Protein AF-A0A6A6ARG3-F1 (afdb_monomer_lite)

Foldseek 3Di:
DVVVVCVVPPDLVPDDLQNLLQVLQVCLVVVVFQSNLSSLLSCLFAPAAARDRDDPPPDDDPPDRSHPVPRRQLSVVSNVVLLVLLVCLLCVLLVVLVVCVVPPPPFNCSVVLSVQSVVLLVQLVLPPVVPRRRGGGNNSSLVSLLSRDGDQDTDDPSSRPPSNVSSPVSSVCSSQVGRGAGSVLLVLQADDPDDDDPVSLVVLAADVQARDPVGPDGHHDSNSLSNHPHDPVSSVVRD

pLDDT: mean 89.76, std 9.89, range [52.16, 98.0]

Structure (mmCIF, N/CA/C/O backbone):
data_AF-A0A6A6ARG3-F1
#
_entry.id   AF-A0A6A6ARG3-F1
#
loop_
_atom_site.group_PDB
_atom_site.id
_atom_site.type_symbol
_atom_site.label_atom_id
_atom_site.label_alt_id
_atom_site.label_comp_id
_atom_site.label_asym_id
_atom_site.label_entity_id
_atom_site.label_seq_id
_atom_site.pdbx_PDB_ins_code
_atom_site.Cartn_x
_atom_site.Cartn_y
_atom_site.Cartn_z
_atom_site.occupancy
_atom_site.B_iso_or_equiv
_atom_site.auth_seq_id
_atom_site.auth_comp_id
_atom_site.auth_asym_id
_atom_site.auth_atom_id
_atom_site.pdbx_PDB_model_num
ATOM 1 N N . PHE A 1 1 ? -27.090 -2.678 16.386 1.00 88.38 1 PHE A N 1
ATOM 2 C CA . PHE A 1 1 ? -27.263 -1.204 16.450 1.00 88.38 1 PHE A CA 1
ATOM 3 C C . PHE A 1 1 ? -26.133 -0.487 15.720 1.00 88.38 1 PHE A C 1
ATOM 5 O O . PHE A 1 1 ? -26.430 0.226 14.769 1.00 88.38 1 PHE A O 1
ATOM 12 N N . PHE A 1 2 ? -24.868 -0.695 16.114 1.00 94.44 2 PHE A N 1
ATOM 13 C CA . PHE A 1 2 ? -23.733 0.012 15.512 1.00 94.44 2 PHE A CA 1
ATOM 14 C C . PHE A 1 2 ? -23.590 -0.233 14.003 1.00 94.44 2 PHE A C 1
ATOM 16 O O . PHE A 1 2 ? -23.415 0.734 13.278 1.00 94.44 2 PHE A O 1
ATOM 23 N N . ASP A 1 3 ? -23.798 -1.456 13.502 1.00 93.25 3 ASP A N 1
ATOM 24 C CA . ASP A 1 3 ? -23.721 -1.737 12.053 1.00 93.25 3 ASP A CA 1
ATOM 25 C C . ASP A 1 3 ? -24.671 -0.863 11.219 1.00 93.25 3 ASP A C 1
ATOM 27 O O . ASP A 1 3 ? -24.299 -0.321 10.179 1.00 93.25 3 ASP A O 1
ATOM 31 N N . LEU A 1 4 ? -25.909 -0.688 11.699 1.00 93.88 4 LEU A N 1
ATOM 32 C CA . LEU A 1 4 ? -26.910 0.161 11.047 1.00 93.88 4 LEU A CA 1
ATOM 33 C C . LEU A 1 4 ? -26.512 1.637 11.115 1.00 93.88 4 LEU A C 1
ATOM 35 O O . LEU A 1 4 ? -26.716 2.374 10.150 1.00 93.88 4 LEU A O 1
ATOM 39 N N . TRP A 1 5 ? -25.941 2.066 12.244 1.00 95.12 5 TRP A N 1
ATOM 40 C CA . TRP A 1 5 ? -25.414 3.417 12.392 1.00 95.12 5 TRP A CA 1
ATOM 41 C C . TRP A 1 5 ? -24.231 3.654 11.445 1.00 95.12 5 TRP A C 1
ATOM 43 O O . TRP A 1 5 ? -24.242 4.646 10.722 1.00 95.12 5 TRP A O 1
ATOM 53 N N . TYR A 1 6 ? -23.264 2.736 11.384 1.00 94.75 6 TYR A N 1
ATOM 54 C CA . TYR A 1 6 ? -22.084 2.840 10.529 1.00 94.75 6 TYR A CA 1
ATOM 55 C C . TYR A 1 6 ? -22.499 2.918 9.060 1.00 94.75 6 TYR A C 1
ATOM 57 O O . TYR A 1 6 ? -22.185 3.893 8.389 1.00 94.75 6 TYR A O 1
ATOM 65 N N . LYS A 1 7 ? -23.334 1.983 8.587 1.00 93.25 7 LYS A N 1
ATOM 66 C CA . LYS A 1 7 ? -23.830 1.969 7.200 1.00 93.25 7 LYS A CA 1
ATOM 67 C C . LYS A 1 7 ? -24.568 3.254 6.801 1.00 93.25 7 LYS A C 1
ATOM 69 O O . LYS A 1 7 ? -24.539 3.643 5.636 1.00 93.25 7 LYS A O 1
ATOM 74 N N . LYS A 1 8 ? -25.266 3.890 7.747 1.00 93.25 8 LYS A N 1
ATOM 75 C CA . LYS A 1 8 ? -26.034 5.117 7.502 1.00 93.25 8 LYS A CA 1
ATOM 76 C C . LYS A 1 8 ? -25.178 6.386 7.540 1.00 93.25 8 LYS A C 1
ATOM 78 O O . LYS A 1 8 ? -25.519 7.336 6.849 1.00 93.25 8 LYS A O 1
ATOM 83 N N . ASN A 1 9 ? -24.141 6.428 8.376 1.00 91.25 9 ASN A N 1
ATOM 84 C CA . ASN A 1 9 ? -23.415 7.666 8.690 1.00 91.25 9 ASN A CA 1
ATOM 85 C C . ASN A 1 9 ? -21.972 7.684 8.175 1.00 91.25 9 ASN A C 1
ATOM 87 O O . ASN A 1 9 ? -21.364 8.750 8.127 1.00 91.25 9 ASN A O 1
ATOM 91 N N . VAL A 1 10 ? -21.413 6.530 7.815 1.00 92.00 10 VAL A N 1
ATOM 92 C CA . VAL A 1 10 ? -20.039 6.405 7.336 1.00 92.00 10 VAL A CA 1
ATOM 93 C C . VAL A 1 10 ? -20.067 6.017 5.865 1.00 92.00 10 VAL A C 1
ATOM 95 O O . VAL A 1 10 ? -20.512 4.936 5.484 1.00 92.00 10 VAL A O 1
ATOM 98 N N . HIS A 1 11 ? -19.574 6.926 5.031 1.00 91.06 11 HIS A N 1
ATOM 99 C CA . HIS A 1 11 ? -19.412 6.718 3.600 1.00 91.06 11 HIS A CA 1
ATOM 100 C C . HIS A 1 11 ? -17.930 6.829 3.263 1.00 91.06 11 HIS A C 1
ATOM 102 O O . HIS A 1 11 ? -17.350 7.910 3.300 1.00 91.06 11 HIS A O 1
ATOM 108 N N . VAL A 1 12 ? -17.299 5.705 2.933 1.00 83.12 12 VAL A N 1
ATOM 109 C CA . VAL A 1 12 ? -15.835 5.642 2.785 1.00 83.12 12 VAL A CA 1
ATOM 110 C C . VAL A 1 12 ? -15.298 6.449 1.611 1.00 83.12 12 VAL A C 1
ATOM 112 O O . VAL A 1 12 ? -14.202 6.997 1.697 1.00 83.12 12 VAL A O 1
ATOM 115 N N . GLY A 1 13 ? -16.106 6.644 0.566 1.00 82.06 13 GLY A N 1
ATOM 116 C CA . GLY A 1 13 ? -15.778 7.562 -0.529 1.00 82.06 13 GLY A CA 1
ATOM 117 C C . GLY A 1 13 ? -15.726 9.043 -0.126 1.00 82.06 13 GLY A C 1
ATOM 118 O O . GLY A 1 13 ? -15.172 9.843 -0.871 1.00 82.06 13 GLY A O 1
ATOM 119 N N . SER A 1 14 ? -16.276 9.410 1.033 1.00 86.00 14 SER A N 1
ATOM 120 C CA . SER A 1 14 ? -16.289 10.779 1.557 1.00 86.00 14 SER A CA 1
ATOM 121 C C . SER A 1 14 ? -15.693 10.875 2.963 1.00 86.00 14 SER A C 1
ATOM 123 O O . SER A 1 14 ? -16.018 11.806 3.699 1.00 86.00 14 SER A O 1
ATOM 125 N N . LEU A 1 15 ? -14.872 9.901 3.369 1.00 89.50 15 LEU A N 1
ATOM 126 C CA . LEU A 1 15 ? -14.108 10.014 4.606 1.00 89.50 15 LEU A CA 1
ATOM 127 C C . LEU A 1 15 ? -13.103 11.161 4.490 1.00 89.50 15 LEU A C 1
ATOM 129 O O . LEU A 1 15 ? -12.490 11.368 3.444 1.00 89.50 15 LEU A O 1
ATOM 133 N N . ASP A 1 16 ? -12.921 11.867 5.599 1.00 90.88 16 ASP A N 1
ATOM 134 C CA . ASP A 1 16 ? -11.802 12.774 5.809 1.00 90.88 16 ASP A CA 1
ATOM 135 C C . ASP A 1 16 ? -10.900 12.257 6.941 1.00 90.88 16 ASP A C 1
ATOM 137 O O . ASP A 1 16 ? -11.254 11.342 7.696 1.00 90.88 16 ASP A O 1
ATOM 141 N N . ASP A 1 17 ? -9.717 12.859 7.058 1.00 89.06 17 ASP A N 1
ATOM 142 C CA . ASP A 1 17 ? -8.690 12.488 8.033 1.00 89.06 17 ASP A CA 1
ATOM 143 C C . ASP A 1 17 ? -9.167 12.542 9.493 1.00 89.06 17 ASP A C 1
ATOM 145 O O . ASP A 1 17 ? -8.679 11.790 10.345 1.00 89.06 17 ASP A O 1
ATOM 149 N N . ASP A 1 18 ? -10.078 13.455 9.828 1.00 88.19 18 ASP A N 1
ATOM 150 C CA . ASP A 1 18 ? -10.565 13.636 11.191 1.00 88.19 18 ASP A CA 1
ATOM 151 C C . ASP A 1 18 ? -11.662 12.616 11.512 1.00 88.19 18 ASP A C 1
ATOM 153 O O . ASP A 1 18 ? -11.632 12.026 12.597 1.00 88.19 18 ASP A O 1
ATOM 157 N N . LEU A 1 19 ? -12.589 12.365 10.587 1.00 88.56 19 LEU A N 1
ATOM 158 C CA . LEU A 1 19 ? -13.649 11.374 10.742 1.00 88.56 19 LEU A CA 1
ATOM 159 C C . LEU A 1 19 ? -13.076 9.956 10.780 1.00 88.56 19 LEU A C 1
ATOM 161 O O . LEU A 1 19 ? -13.398 9.194 11.691 1.00 88.56 19 LEU A O 1
ATOM 165 N N . ALA A 1 20 ? -12.170 9.611 9.862 1.00 90.62 20 ALA A N 1
ATOM 166 C CA . ALA A 1 20 ? -11.575 8.279 9.811 1.00 90.62 20 ALA A CA 1
ATOM 167 C C . ALA A 1 20 ? -10.819 7.943 11.112 1.00 90.62 20 ALA A C 1
ATOM 169 O O . ALA A 1 20 ? -10.970 6.856 11.670 1.00 90.62 20 ALA A O 1
ATOM 170 N N . ARG A 1 21 ? -10.079 8.900 11.687 1.00 89.31 21 ARG A N 1
ATOM 171 C CA . ARG A 1 21 ? -9.418 8.696 12.989 1.00 89.31 21 ARG A CA 1
ATOM 172 C C . ARG A 1 21 ? -10.394 8.541 14.155 1.00 89.31 21 ARG A C 1
ATOM 174 O O . ARG A 1 21 ? -10.098 7.794 15.081 1.00 89.31 21 ARG A O 1
ATOM 181 N N . GLN A 1 22 ? -11.531 9.233 14.122 1.00 88.56 22 GLN A N 1
ATOM 182 C CA . GLN A 1 22 ? -12.532 9.185 15.192 1.00 88.56 22 GLN A CA 1
ATOM 183 C C . GLN A 1 22 ? -13.401 7.927 15.146 1.00 88.56 22 GLN A C 1
ATOM 185 O O . GLN A 1 22 ? -13.813 7.447 16.197 1.00 88.56 22 GLN A O 1
ATOM 190 N N . VAL A 1 23 ? -13.670 7.380 13.957 1.00 91.62 23 VAL A N 1
ATOM 191 C CA . VAL A 1 23 ? -14.540 6.204 13.775 1.00 91.62 23 VAL A CA 1
ATOM 192 C C . VAL A 1 23 ? -13.802 4.885 14.038 1.00 91.62 23 VAL A C 1
ATOM 194 O O . VAL A 1 23 ? -14.437 3.896 14.401 1.00 91.62 23 VAL A O 1
ATOM 197 N N . ALA A 1 24 ? -12.466 4.871 13.970 1.00 93.12 24 ALA A N 1
ATOM 198 C CA . ALA A 1 24 ? -11.670 3.676 14.255 1.00 93.12 24 ALA A CA 1
ATOM 199 C C . ALA A 1 24 ? -11.933 3.091 15.658 1.00 93.12 24 ALA A C 1
ATOM 201 O O . ALA A 1 24 ? -12.101 1.879 15.790 1.00 93.12 24 ALA A O 1
ATOM 202 N N . LEU A 1 25 ? -12.004 3.929 16.703 1.00 92.50 25 LEU A N 1
ATOM 203 C CA . LEU A 1 25 ? -12.269 3.459 18.070 1.00 92.50 25 LEU A CA 1
ATOM 204 C C . LEU A 1 25 ? -13.684 2.868 18.230 1.00 92.50 25 LEU A C 1
ATOM 206 O O . LEU A 1 25 ? -13.774 1.746 18.720 1.00 92.50 25 LEU A O 1
ATOM 210 N N . PRO A 1 26 ? -14.776 3.537 17.809 1.00 93.56 26 PRO A N 1
ATOM 211 C CA . PRO A 1 26 ? -16.105 2.934 17.786 1.00 93.56 26 PRO A CA 1
ATOM 212 C C . PRO A 1 26 ? -16.156 1.597 17.043 1.00 93.56 26 PRO A C 1
ATOM 214 O O . PRO A 1 26 ? -16.704 0.643 17.587 1.00 93.56 26 PRO A O 1
ATOM 217 N N . CYS A 1 27 ? -15.540 1.484 15.858 1.00 95.38 27 CYS A N 1
ATOM 218 C CA . CYS A 1 27 ? -15.501 0.209 15.138 1.00 95.38 27 CYS A CA 1
ATOM 219 C C . CYS A 1 27 ? -14.843 -0.899 15.968 1.00 95.38 27 CYS A C 1
ATOM 221 O O . CYS A 1 27 ? -15.367 -2.005 16.022 1.00 95.38 27 CYS A O 1
ATOM 223 N N . TYR A 1 28 ? -13.746 -0.594 16.665 1.00 94.62 28 TYR A N 1
ATOM 224 C CA . TYR A 1 28 ? -13.101 -1.545 17.569 1.00 94.62 28 TYR A CA 1
ATOM 225 C C . TYR A 1 28 ? -13.982 -1.889 18.784 1.00 94.62 28 TYR A C 1
ATOM 227 O O . TYR A 1 28 ? -14.182 -3.057 19.095 1.00 94.62 28 TYR A O 1
ATOM 235 N N . MET A 1 29 ? -14.545 -0.886 19.467 1.00 94.38 29 MET A N 1
ATOM 236 C CA . MET A 1 29 ? -15.340 -1.080 20.690 1.00 94.38 29 MET A CA 1
ATOM 237 C C . MET A 1 29 ? -16.633 -1.863 20.459 1.00 94.38 29 MET A C 1
ATOM 239 O O . MET A 1 29 ? -17.067 -2.594 21.345 1.00 94.38 29 MET A O 1
ATOM 243 N N . PHE A 1 30 ? -17.259 -1.688 19.296 1.00 95.94 30 PHE A N 1
ATOM 244 C CA . PHE A 1 30 ? -18.473 -2.405 18.913 1.00 95.94 30 PHE A CA 1
ATOM 245 C C . PHE A 1 30 ? -18.187 -3.688 18.120 1.00 95.94 30 PHE A C 1
ATOM 247 O O . PHE A 1 30 ? -19.116 -4.246 17.543 1.00 95.94 30 PHE A O 1
ATOM 254 N N . ASP A 1 31 ? -16.930 -4.146 18.090 1.00 95.88 31 ASP A N 1
ATOM 255 C CA . ASP A 1 31 ? -16.493 -5.370 17.407 1.00 95.88 31 ASP A CA 1
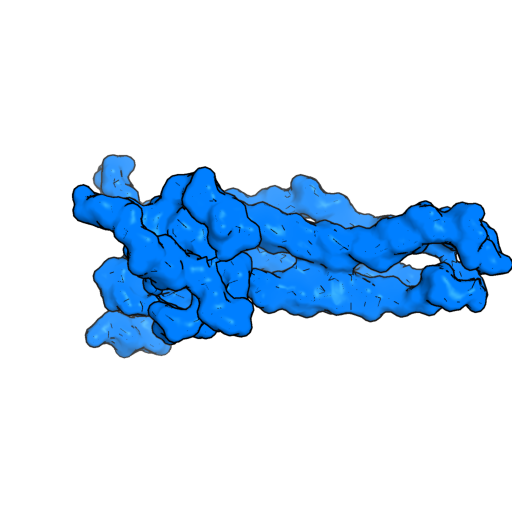ATOM 256 C C . ASP A 1 31 ? -16.862 -5.422 15.904 1.00 95.88 31 ASP A C 1
ATOM 258 O O . ASP A 1 31 ? -17.111 -6.472 15.302 1.00 95.88 31 ASP A O 1
ATOM 262 N N . HIS A 1 32 ? -16.889 -4.250 15.269 1.00 96.81 32 HIS A N 1
ATOM 263 C CA . HIS A 1 32 ? -17.272 -4.065 13.877 1.00 96.81 32 HIS A CA 1
ATOM 264 C C . HIS A 1 32 ? -16.058 -4.230 12.951 1.00 96.81 32 HIS A C 1
ATOM 266 O O . HIS A 1 32 ? -15.464 -3.257 12.477 1.00 96.81 32 HIS A O 1
ATOM 272 N N . ALA A 1 33 ? -15.679 -5.488 12.709 1.00 96.50 33 ALA A N 1
ATOM 273 C CA . ALA A 1 33 ? -14.450 -5.859 12.004 1.00 96.50 33 ALA A CA 1
ATOM 274 C C . ALA A 1 33 ? -14.333 -5.262 10.590 1.00 96.50 33 ALA A C 1
ATOM 276 O O . ALA A 1 33 ? -13.276 -4.746 10.230 1.00 96.50 33 ALA A O 1
ATOM 277 N N . SER A 1 34 ? -15.412 -5.283 9.801 1.00 96.69 34 SER A N 1
ATOM 278 C CA . SER A 1 34 ? -15.400 -4.771 8.425 1.00 96.69 34 SER A CA 1
ATOM 279 C C . SER A 1 34 ? -15.158 -3.265 8.370 1.00 96.69 34 SER A C 1
ATOM 281 O O . SER A 1 34 ? -14.236 -2.827 7.687 1.00 96.69 34 SER A O 1
ATOM 283 N N . GLY A 1 35 ? -15.916 -2.467 9.127 1.00 96.44 35 GLY A N 1
ATOM 284 C CA . GLY A 1 35 ? -15.694 -1.022 9.165 1.00 96.44 35 GLY A CA 1
ATOM 285 C C . GLY A 1 35 ? -14.373 -0.635 9.832 1.00 96.44 35 GLY A C 1
ATOM 286 O O . GLY A 1 35 ? -13.779 0.375 9.465 1.00 96.44 35 GLY A O 1
ATOM 287 N N . PHE A 1 36 ? -13.851 -1.437 10.768 1.00 96.75 36 PHE A N 1
ATOM 288 C CA . PHE A 1 36 ? -12.512 -1.209 11.319 1.00 96.75 36 PHE A CA 1
ATOM 289 C C . PHE A 1 36 ? -11.425 -1.344 10.247 1.00 96.75 36 PHE A C 1
ATOM 291 O O . PHE A 1 36 ? -10.580 -0.455 10.097 1.00 96.75 36 PHE A O 1
ATOM 298 N N . ALA A 1 37 ? -11.475 -2.421 9.464 1.00 97.38 37 ALA A N 1
ATOM 299 C CA . ALA A 1 37 ? -10.555 -2.649 8.358 1.00 97.38 37 ALA A CA 1
ATOM 300 C C . ALA A 1 37 ? -10.693 -1.576 7.275 1.00 97.38 37 ALA A C 1
ATOM 302 O O . ALA A 1 37 ? -9.703 -1.003 6.832 1.00 97.38 37 ALA A O 1
ATOM 303 N N . GLU A 1 38 ? -11.921 -1.216 6.912 1.00 96.62 38 GLU A N 1
ATOM 304 C CA . GLU A 1 38 ? -12.194 -0.211 5.886 1.00 96.62 38 GLU A CA 1
ATOM 305 C C . GLU A 1 38 ? -11.630 1.171 6.261 1.00 96.62 38 GLU A C 1
ATOM 307 O O . GLU A 1 38 ? -10.911 1.795 5.476 1.00 96.62 38 GLU A O 1
ATOM 312 N N . VAL A 1 39 ? -11.880 1.623 7.494 1.00 96.00 39 VAL A N 1
ATOM 313 C CA . VAL A 1 39 ? -11.385 2.907 8.012 1.00 96.00 39 VAL A CA 1
ATOM 314 C C . VAL A 1 39 ? -9.862 2.914 8.135 1.00 96.00 39 VAL A C 1
ATOM 316 O O . VAL A 1 39 ? -9.207 3.891 7.764 1.00 96.00 39 VAL A O 1
ATOM 319 N N . THR A 1 40 ? -9.269 1.833 8.641 1.00 96.88 40 THR A N 1
ATOM 320 C CA . THR A 1 40 ? -7.810 1.735 8.790 1.00 96.88 40 THR A CA 1
ATOM 321 C C . THR A 1 40 ? -7.110 1.637 7.439 1.00 96.88 40 THR A C 1
ATOM 323 O O . THR A 1 40 ? -6.103 2.315 7.231 1.00 96.88 40 THR A O 1
ATOM 326 N N . LYS A 1 41 ? -7.664 0.895 6.474 1.00 97.50 41 LYS A N 1
ATOM 327 C CA . LYS A 1 41 ? -7.203 0.904 5.082 1.00 97.50 41 LYS A CA 1
ATOM 328 C C . LYS A 1 41 ? -7.255 2.321 4.532 1.00 97.50 41 LYS A C 1
ATOM 330 O O . LYS A 1 41 ? -6.234 2.840 4.088 1.00 97.50 41 LYS A O 1
ATOM 335 N N . TRP A 1 42 ? -8.398 2.995 4.642 1.00 97.00 42 TRP A N 1
ATOM 336 C CA . TRP A 1 42 ? -8.535 4.363 4.155 1.00 97.00 42 TRP A CA 1
ATOM 337 C C . TRP A 1 42 ? -7.459 5.287 4.743 1.00 97.00 42 TRP A C 1
ATOM 339 O O . TRP A 1 42 ? -6.787 5.981 3.982 1.00 97.00 42 TRP A O 1
ATOM 349 N N . LEU A 1 43 ? -7.214 5.231 6.057 1.00 96.12 43 LEU A N 1
ATOM 350 C CA . LEU A 1 43 ? -6.171 6.022 6.720 1.00 96.12 43 LEU A CA 1
ATOM 351 C C . LEU A 1 43 ? -4.764 5.701 6.209 1.00 96.12 43 LEU A C 1
ATOM 353 O O . LEU A 1 43 ? -3.989 6.617 5.940 1.00 96.12 43 LEU A O 1
ATOM 357 N N . ALA A 1 44 ? -4.416 4.421 6.057 1.00 96.81 44 ALA A N 1
ATOM 358 C CA . ALA A 1 44 ? -3.098 4.030 5.562 1.00 96.81 44 ALA A CA 1
ATOM 359 C C . ALA A 1 44 ? -2.824 4.616 4.168 1.00 96.81 44 ALA A C 1
ATOM 361 O O . ALA A 1 44 ? -1.717 5.101 3.920 1.00 96.81 44 ALA A O 1
ATOM 362 N N . TYR A 1 45 ? -3.834 4.629 3.295 1.00 97.44 45 TYR A N 1
ATOM 363 C CA . TYR A 1 45 ? -3.696 5.066 1.909 1.00 97.44 45 TYR A CA 1
ATOM 364 C C . TYR A 1 45 ? -3.867 6.581 1.701 1.00 97.44 45 TYR A C 1
ATOM 366 O O . TYR A 1 45 ? -3.154 7.161 0.879 1.00 97.44 45 TYR A O 1
ATOM 374 N N . ASN A 1 46 ? -4.773 7.234 2.433 1.00 96.56 46 ASN A N 1
ATOM 375 C CA . ASN A 1 46 ? -5.195 8.615 2.159 1.00 96.56 46 ASN A CA 1
ATOM 376 C C . ASN A 1 46 ? -4.616 9.653 3.119 1.00 96.56 46 ASN A C 1
ATOM 378 O O . ASN A 1 46 ? -4.443 10.798 2.712 1.00 96.56 46 ASN A O 1
ATOM 382 N N . PHE A 1 47 ? -4.245 9.269 4.341 1.00 94.31 47 PHE A N 1
ATOM 383 C CA . PHE A 1 47 ? -3.671 10.219 5.291 1.00 94.31 47 PHE A CA 1
ATOM 384 C C . PHE A 1 47 ? -2.300 10.707 4.795 1.00 94.31 47 PHE A C 1
ATOM 386 O O . PHE A 1 47 ? -1.511 9.922 4.259 1.00 94.31 47 PHE A O 1
ATOM 393 N N . ALA A 1 48 ? -1.978 11.987 4.971 1.00 93.69 48 ALA A N 1
ATOM 394 C CA . ALA A 1 48 ? -0.658 12.527 4.643 1.00 93.69 48 ALA A CA 1
ATOM 395 C C . ALA A 1 48 ? 0.245 12.571 5.887 1.00 93.69 48 ALA A C 1
ATOM 397 O O . ALA A 1 48 ? -0.151 13.039 6.952 1.00 93.69 48 ALA A O 1
ATOM 398 N N . GLY A 1 49 ? 1.487 12.097 5.760 1.00 88.88 49 GLY A N 1
ATOM 399 C CA . GLY A 1 49 ? 2.452 12.108 6.863 1.00 88.88 49 GLY A CA 1
ATOM 400 C C . GLY A 1 49 ? 2.212 11.034 7.932 1.00 88.88 49 GLY A C 1
ATOM 401 O O . GLY A 1 49 ? 1.916 9.880 7.610 1.00 88.88 49 GLY A O 1
ATOM 402 N N . HIS A 1 50 ? 2.439 11.388 9.199 1.00 90.88 50 HIS A N 1
ATOM 403 C CA . HIS A 1 50 ? 2.412 10.458 10.333 1.00 90.88 50 HIS A CA 1
ATOM 404 C C . HIS A 1 50 ? 1.019 10.397 10.967 1.00 90.88 50 HIS A C 1
ATOM 406 O O . HIS A 1 50 ? 0.502 11.413 11.440 1.00 90.88 50 HIS A O 1
ATOM 412 N N . ILE A 1 51 ? 0.422 9.204 11.012 1.00 92.12 51 ILE A N 1
ATOM 413 C CA . ILE A 1 51 ? -0.893 9.011 11.627 1.00 92.12 51 ILE A CA 1
ATOM 414 C C . ILE A 1 51 ? -0.743 9.195 13.135 1.00 92.12 51 ILE A C 1
ATOM 416 O O . ILE A 1 51 ? 0.085 8.553 13.776 1.00 92.12 51 ILE A O 1
ATOM 420 N N . THR A 1 52 ? -1.567 10.065 13.705 1.00 89.94 52 THR A N 1
ATOM 421 C CA . THR A 1 52 ? -1.603 10.364 15.140 1.00 89.94 52 THR A CA 1
ATOM 422 C C . THR A 1 52 ? -3.014 10.190 15.672 1.00 89.94 52 THR A C 1
ATOM 424 O O . THR A 1 52 ? -3.985 10.372 14.934 1.00 89.94 52 THR A O 1
ATOM 427 N N . GLU A 1 53 ? -3.140 9.871 16.960 1.00 85.00 53 GLU A N 1
ATOM 428 C CA . GLU A 1 53 ? -4.432 9.913 17.646 1.00 85.00 53 GLU A CA 1
ATOM 429 C C . GLU A 1 53 ? -5.040 11.320 17.533 1.00 85.00 53 GLU A C 1
ATOM 431 O O . GLU A 1 53 ? -4.370 12.327 17.778 1.00 85.00 53 GLU A O 1
ATOM 436 N N . LYS A 1 54 ? -6.323 11.392 17.169 1.00 82.12 54 LYS A N 1
ATOM 437 C CA . LYS A 1 54 ? -7.080 12.643 17.139 1.00 82.12 54 LYS A CA 1
ATOM 438 C C . LYS A 1 54 ? -8.055 12.672 18.299 1.00 82.12 54 LYS A C 1
ATOM 440 O O . LYS A 1 54 ? -8.924 11.816 18.405 1.00 82.12 54 LYS A O 1
ATOM 445 N N . ARG A 1 55 ? -7.955 13.711 19.124 1.00 78.00 55 ARG A N 1
ATOM 446 C CA . ARG A 1 55 ? -8.952 13.984 20.160 1.00 78.00 55 ARG A CA 1
ATOM 447 C C . ARG A 1 55 ? -10.043 14.910 19.624 1.00 78.00 55 ARG A C 1
ATOM 449 O O . ARG A 1 55 ? -9.706 15.884 18.940 1.00 78.00 55 ARG A O 1
ATOM 456 N N . PRO A 1 56 ? -11.324 14.655 19.944 1.00 76.62 56 PRO A N 1
ATOM 457 C CA . PRO A 1 56 ? -12.401 15.586 19.645 1.00 76.62 56 PRO A CA 1
ATOM 458 C C . PRO A 1 56 ? -12.132 16.962 20.263 1.00 76.62 56 PRO A C 1
ATOM 460 O O . PRO A 1 56 ? -11.598 17.075 21.373 1.00 76.62 56 PRO A O 1
ATOM 463 N N . LYS A 1 57 ? -12.514 18.025 19.549 1.00 77.25 57 LYS A N 1
ATOM 464 C CA . LYS A 1 57 ? -12.392 19.398 20.059 1.00 77.25 57 LYS A CA 1
ATOM 465 C C . LYS A 1 57 ? -13.227 19.544 21.338 1.00 77.25 57 LYS A C 1
ATOM 467 O O . LYS A 1 57 ? -14.383 19.140 21.370 1.00 77.25 57 LYS A O 1
ATOM 472 N N . GLY A 1 58 ? -12.638 20.120 22.387 1.00 78.19 58 GLY A N 1
ATOM 473 C CA . GLY A 1 58 ? -13.307 20.336 23.679 1.00 78.19 58 GLY A CA 1
ATOM 474 C C . GLY A 1 58 ? -13.215 19.171 24.674 1.00 78.19 58 GLY A C 1
ATOM 475 O O . GLY A 1 58 ? -13.683 19.307 25.804 1.00 78.19 58 GLY A O 1
ATOM 476 N N . PHE A 1 59 ? -12.579 18.052 24.313 1.00 78.38 59 PHE A N 1
ATOM 477 C CA . PHE A 1 59 ? -12.372 16.935 25.234 1.00 78.38 59 PHE A CA 1
ATOM 478 C C . PHE A 1 59 ? -11.251 17.241 26.245 1.00 78.38 59 PHE A C 1
ATOM 480 O O . PHE A 1 59 ? -10.084 17.358 25.874 1.00 78.38 59 PHE A O 1
ATOM 487 N N . LYS A 1 60 ? -11.603 17.383 27.531 1.00 78.44 60 LYS A N 1
ATOM 488 C CA . LYS A 1 60 ? -10.700 17.892 28.589 1.00 78.44 60 LYS A CA 1
ATOM 489 C C . LYS A 1 60 ? -9.788 16.837 29.237 1.00 78.44 60 LYS A C 1
ATOM 491 O O . LYS A 1 60 ? -8.855 17.185 29.953 1.00 78.44 60 LYS A O 1
ATOM 496 N N . TRP A 1 61 ? -10.046 15.549 29.026 1.00 77.31 61 TRP A N 1
ATOM 497 C CA . TRP A 1 61 ? -9.359 14.476 29.751 1.00 77.31 61 TRP A CA 1
ATOM 498 C C . TRP A 1 61 ? -8.086 14.028 29.030 1.00 77.31 61 TRP A C 1
ATOM 500 O O . TRP A 1 61 ? -8.117 13.185 28.135 1.00 77.31 61 TRP A O 1
ATOM 510 N N . HIS A 1 62 ? -6.945 14.589 29.436 1.00 68.62 62 HIS A N 1
ATOM 511 C CA . HIS A 1 62 ? -5.681 14.407 28.718 1.00 68.62 62 HIS A CA 1
ATOM 512 C C . HIS A 1 62 ? -5.041 13.015 28.838 1.00 68.62 62 HIS A C 1
ATOM 514 O O . HIS A 1 62 ? -4.149 12.701 28.051 1.00 68.62 62 HIS A O 1
ATOM 520 N N . HIS A 1 63 ? -5.475 12.186 29.786 1.00 72.69 63 HIS A N 1
ATOM 521 C CA . HIS A 1 63 ? -4.922 10.848 30.018 1.00 72.69 63 HIS A CA 1
ATOM 522 C C . HIS A 1 63 ? -5.738 9.722 29.367 1.00 72.69 63 HIS A C 1
ATOM 524 O O . HIS A 1 63 ? -5.267 8.589 29.318 1.00 72.69 63 HIS A O 1
ATOM 530 N N . MET A 1 64 ? -6.935 10.010 28.843 1.00 72.75 64 MET A N 1
ATOM 531 C CA . MET A 1 64 ? -7.705 9.011 28.101 1.00 72.75 64 MET A CA 1
ATOM 532 C C . MET A 1 64 ? -7.150 8.858 26.683 1.00 72.75 64 MET A C 1
ATOM 534 O O . MET A 1 64 ? -6.947 9.846 25.970 1.00 72.75 64 MET A O 1
ATOM 538 N N . ARG A 1 65 ? -6.898 7.609 26.285 1.00 75.75 65 ARG A N 1
ATOM 539 C CA . ARG A 1 65 ? -6.610 7.249 24.894 1.00 75.75 65 ARG A CA 1
ATOM 540 C C . ARG A 1 65 ? -7.939 7.085 24.163 1.00 75.75 65 ARG A C 1
ATOM 542 O O . ARG A 1 65 ? -8.770 6.288 24.582 1.00 75.75 65 ARG A O 1
ATOM 549 N N . LEU A 1 66 ? -8.132 7.856 23.100 1.00 81.81 66 LEU A N 1
ATOM 550 C CA . LEU A 1 66 ? -9.316 7.855 22.234 1.00 81.81 66 LEU A CA 1
ATOM 551 C C . LEU A 1 66 ? -9.039 7.190 20.877 1.00 81.81 66 LEU A C 1
ATOM 553 O O . LEU A 1 66 ? -9.754 7.418 19.905 1.00 81.81 66 LEU A O 1
ATOM 557 N N . ALA A 1 67 ? -8.004 6.356 20.819 1.00 84.31 67 ALA A N 1
ATOM 558 C CA . ALA A 1 67 ? -7.729 5.450 19.715 1.00 84.31 67 ALA A CA 1
ATOM 559 C C . ALA A 1 67 ? -7.878 3.995 20.190 1.00 84.31 67 ALA A C 1
ATOM 561 O O . ALA A 1 67 ? -7.721 3.734 21.389 1.00 84.31 67 ALA A O 1
ATOM 562 N N . PRO A 1 68 ? -8.138 3.044 19.272 1.00 85.69 68 PRO A N 1
ATOM 563 C CA . PRO A 1 68 ? -8.069 1.624 19.595 1.00 85.69 68 PRO A CA 1
ATOM 564 C C . PRO A 1 68 ? -6.728 1.259 20.261 1.00 85.69 68 PRO A C 1
ATOM 566 O O . PRO A 1 68 ? -5.698 1.885 19.964 1.00 85.69 68 PRO A O 1
ATOM 569 N N . PRO A 1 69 ? -6.700 0.242 21.139 1.00 83.69 69 PRO A N 1
ATOM 570 C CA . PRO A 1 69 ? -5.448 -0.318 21.634 1.00 83.69 69 PRO A CA 1
ATOM 571 C C . PRO A 1 69 ? -4.556 -0.737 20.462 1.00 83.69 69 PRO A C 1
ATOM 573 O O . PRO A 1 69 ? -5.047 -1.308 19.492 1.00 83.69 69 PRO A O 1
ATOM 576 N N . ASP A 1 70 ? -3.257 -0.446 20.546 1.00 84.19 70 ASP A N 1
ATOM 577 C CA . ASP A 1 70 ? -2.282 -0.793 19.500 1.00 84.19 70 ASP A CA 1
ATOM 578 C C . ASP A 1 70 ? -2.653 -0.261 18.104 1.00 84.19 70 ASP A C 1
ATOM 580 O O . ASP A 1 70 ? -2.459 -0.917 17.092 1.00 84.19 70 ASP A O 1
ATOM 584 N N . PHE A 1 71 ? -3.190 0.959 18.029 1.00 88.56 71 PHE A N 1
ATOM 585 C CA . PHE A 1 71 ? -3.586 1.572 16.759 1.00 88.56 71 PHE A CA 1
ATOM 586 C C . PHE A 1 71 ? -2.448 2.338 16.066 1.00 88.56 71 PHE A C 1
ATOM 588 O O . PHE A 1 71 ? -2.060 2.024 14.944 1.00 88.56 71 PHE A O 1
ATOM 595 N N . VAL A 1 72 ? -1.887 3.358 16.727 1.00 90.88 72 VAL A N 1
ATOM 596 C CA . VAL A 1 72 ? -0.970 4.328 16.088 1.00 90.88 72 VAL A CA 1
ATOM 597 C C . VAL A 1 72 ? 0.293 3.662 15.527 1.00 90.88 72 VAL A C 1
ATOM 599 O O . VAL A 1 72 ? 0.723 3.994 14.422 1.00 90.88 72 VAL A O 1
ATOM 602 N N . GLY A 1 73 ? 0.887 2.722 16.268 1.00 91.88 73 GLY A N 1
ATOM 603 C CA . GLY A 1 73 ? 2.090 2.001 15.840 1.00 91.88 73 GLY A CA 1
ATOM 604 C C . GLY A 1 73 ? 1.847 1.182 14.566 1.00 91.88 73 GLY A C 1
ATOM 605 O O . GLY A 1 73 ? 2.454 1.492 13.537 1.00 91.88 73 GLY A O 1
ATOM 606 N N . PRO A 1 74 ? 0.929 0.199 14.593 1.00 94.00 74 PRO A N 1
ATOM 607 C CA . PRO A 1 74 ? 0.527 -0.574 13.418 1.00 94.00 74 PRO A CA 1
ATOM 608 C C . PRO A 1 74 ? 0.086 0.271 12.225 1.00 94.00 74 PRO A C 1
ATOM 610 O O . PRO A 1 74 ? 0.501 -0.003 11.103 1.00 94.00 74 PRO A O 1
ATOM 613 N N . MET A 1 75 ? -0.657 1.358 12.442 1.00 95.56 75 MET A N 1
ATOM 614 C CA . MET A 1 75 ? -1.062 2.249 11.351 1.00 95.56 75 MET A CA 1
ATOM 615 C C . MET A 1 75 ? 0.126 2.905 10.637 1.00 95.56 75 MET A C 1
ATOM 617 O O . MET A 1 75 ? 0.160 2.976 9.407 1.00 95.56 75 MET A O 1
ATOM 621 N N . ASN A 1 76 ? 1.129 3.367 11.382 1.00 95.00 76 ASN A N 1
ATOM 622 C CA . ASN A 1 76 ? 2.331 3.937 10.774 1.00 95.00 76 ASN A CA 1
ATOM 623 C C . ASN A 1 76 ? 3.250 2.865 10.179 1.00 95.00 76 ASN A C 1
ATOM 625 O O . ASN A 1 76 ? 3.902 3.116 9.164 1.00 95.00 76 ASN A O 1
ATOM 629 N N . HIS A 1 77 ? 3.259 1.663 10.752 1.00 94.88 77 HIS A N 1
ATOM 630 C CA . HIS A 1 77 ? 3.924 0.512 10.158 1.00 94.88 77 HIS A CA 1
ATOM 631 C C . HIS A 1 77 ? 3.294 0.146 8.808 1.00 94.88 77 HIS A C 1
ATOM 633 O O . HIS A 1 77 ? 4.030 0.001 7.839 1.00 94.88 77 HIS A O 1
ATOM 639 N N . ALA A 1 78 ? 1.961 0.130 8.691 1.00 96.44 78 ALA A N 1
ATOM 640 C CA . ALA A 1 78 ? 1.266 -0.086 7.421 1.00 96.44 78 ALA A CA 1
ATOM 641 C C . ALA A 1 78 ? 1.719 0.901 6.342 1.00 96.44 78 ALA A C 1
ATOM 643 O O . ALA A 1 78 ? 2.053 0.505 5.226 1.00 96.44 78 ALA A O 1
ATOM 644 N N . ARG A 1 79 ? 1.815 2.189 6.692 1.00 95.25 79 ARG A N 1
ATOM 645 C CA . ARG A 1 79 ? 2.324 3.228 5.783 1.00 95.25 79 ARG A CA 1
ATOM 646 C C . ARG A 1 79 ? 3.777 2.988 5.376 1.00 95.25 79 ARG A C 1
ATOM 648 O O . ARG A 1 79 ? 4.111 3.124 4.201 1.00 95.25 79 ARG A O 1
ATOM 655 N N . GLY A 1 80 ? 4.636 2.609 6.321 1.00 95.19 80 GLY A N 1
ATOM 656 C CA . GLY A 1 80 ? 6.026 2.243 6.037 1.00 95.19 80 GLY A CA 1
ATOM 657 C C . GLY A 1 80 ? 6.146 1.023 5.115 1.00 95.19 80 GLY A C 1
ATOM 658 O O . GLY A 1 80 ? 6.952 1.020 4.181 1.00 95.19 80 GLY A O 1
ATOM 659 N N . SER A 1 81 ? 5.304 0.013 5.319 1.00 95.62 81 SER A N 1
ATOM 660 C CA . SER A 1 81 ? 5.259 -1.190 4.487 1.00 95.62 81 SER A CA 1
ATOM 661 C C . SER A 1 81 ? 4.731 -0.893 3.084 1.00 95.62 81 SER A C 1
ATOM 663 O O . SER A 1 81 ? 5.320 -1.360 2.113 1.00 95.62 81 SER A O 1
ATOM 665 N N . LEU A 1 82 ? 3.728 -0.019 2.941 1.00 97.06 82 LEU A N 1
ATOM 666 C CA . LEU A 1 82 ? 3.264 0.478 1.638 1.00 97.06 82 LEU A CA 1
ATOM 667 C C . LEU A 1 82 ? 4.376 1.206 0.877 1.00 97.06 82 LEU A C 1
ATOM 669 O O . LEU A 1 82 ? 4.590 0.934 -0.305 1.00 97.06 82 LEU A O 1
ATOM 673 N N . ARG A 1 83 ? 5.142 2.076 1.550 1.00 96.38 83 ARG A N 1
ATOM 674 C CA . ARG A 1 83 ? 6.327 2.714 0.950 1.00 96.38 83 ARG A CA 1
ATOM 675 C C . ARG A 1 83 ? 7.318 1.678 0.438 1.00 96.38 83 ARG A C 1
ATOM 677 O O . ARG A 1 83 ? 7.808 1.794 -0.683 1.00 96.38 83 ARG A O 1
ATOM 684 N N . THR A 1 84 ? 7.598 0.673 1.259 1.00 96.06 84 THR A N 1
ATOM 685 C CA . THR A 1 84 ? 8.523 -0.409 0.919 1.00 96.06 84 THR A CA 1
ATOM 686 C C . THR A 1 84 ? 8.008 -1.224 -0.266 1.00 96.06 84 THR A C 1
ATOM 688 O O . THR A 1 84 ? 8.784 -1.540 -1.163 1.00 96.06 84 THR A O 1
ATOM 691 N N . SER A 1 85 ? 6.705 -1.513 -0.318 1.00 96.94 85 SER A N 1
ATOM 692 C CA . SER A 1 85 ? 6.064 -2.215 -1.433 1.00 96.94 85 SER A CA 1
ATOM 693 C C . SER A 1 85 ? 6.191 -1.434 -2.739 1.00 96.94 85 SER A C 1
ATOM 695 O O . SER A 1 85 ? 6.577 -2.012 -3.752 1.00 96.94 85 SER A O 1
ATOM 697 N N . ILE A 1 86 ? 5.922 -0.123 -2.723 1.00 97.50 86 ILE A N 1
ATOM 698 C CA . ILE A 1 86 ? 6.076 0.733 -3.910 1.00 97.50 86 ILE A CA 1
ATOM 699 C C . ILE A 1 86 ? 7.537 0.745 -4.352 1.00 97.50 86 ILE A C 1
ATOM 701 O O . ILE A 1 86 ? 7.812 0.491 -5.521 1.00 97.50 86 ILE A O 1
ATOM 705 N N . HIS A 1 87 ? 8.469 0.982 -3.422 1.00 97.06 87 HIS A N 1
ATOM 706 C CA . HIS A 1 87 ? 9.901 1.007 -3.716 1.00 97.06 87 HIS A CA 1
ATOM 707 C C . HIS A 1 87 ? 10.373 -0.308 -4.348 1.00 97.06 87 HIS A C 1
ATOM 709 O O . HIS A 1 87 ? 11.053 -0.295 -5.368 1.00 97.06 87 HIS A O 1
ATOM 715 N N . ARG A 1 88 ? 10.001 -1.457 -3.768 1.00 96.56 88 ARG A N 1
ATOM 716 C CA . ARG A 1 88 ? 10.347 -2.778 -4.313 1.00 96.56 88 ARG A CA 1
ATOM 717 C C . ARG A 1 88 ? 9.764 -2.982 -5.708 1.00 96.56 88 ARG A C 1
ATOM 719 O O . ARG A 1 88 ? 10.486 -3.444 -6.583 1.00 96.56 88 ARG A O 1
ATOM 726 N N . GLY A 1 89 ? 8.504 -2.602 -5.918 1.00 96.69 89 GLY A N 1
ATOM 727 C CA . GLY A 1 89 ? 7.842 -2.709 -7.216 1.00 96.69 89 GLY A CA 1
ATOM 728 C C . GLY A 1 89 ? 8.563 -1.911 -8.303 1.00 96.69 89 GLY A C 1
ATOM 729 O O . GLY A 1 89 ? 8.963 -2.485 -9.309 1.00 96.69 89 GLY A O 1
ATOM 730 N N . ILE A 1 90 ? 8.818 -0.617 -8.072 1.00 96.94 90 ILE A N 1
ATOM 731 C CA . ILE A 1 90 ? 9.513 0.236 -9.054 1.00 96.94 90 ILE A CA 1
ATOM 732 C C . ILE A 1 90 ? 11.000 -0.116 -9.211 1.00 96.94 90 ILE A C 1
ATOM 734 O O . ILE A 1 90 ? 11.607 0.248 -10.215 1.00 96.94 90 ILE A O 1
ATOM 738 N N . TRP A 1 91 ? 11.609 -0.791 -8.230 1.00 96.94 91 TRP A N 1
ATOM 739 C CA . TRP A 1 91 ? 13.008 -1.216 -8.292 1.00 96.94 91 TRP A CA 1
ATOM 740 C C . TRP A 1 91 ? 13.197 -2.568 -8.988 1.00 96.94 91 TRP A C 1
ATOM 742 O O . TRP A 1 91 ? 14.245 -2.785 -9.580 1.00 96.94 91 TRP A O 1
ATOM 752 N N . SER A 1 92 ? 12.220 -3.477 -8.933 1.00 94.38 92 SER A N 1
ATOM 753 C CA . SER A 1 92 ? 12.373 -4.877 -9.364 1.00 94.38 92 SER A CA 1
ATOM 754 C C . SER A 1 92 ? 12.953 -5.018 -10.780 1.00 94.38 92 SER A C 1
ATOM 756 O O . SER A 1 92 ? 14.058 -5.543 -10.959 1.00 94.38 92 SER A O 1
ATOM 758 N N . GLY A 1 93 ? 12.255 -4.483 -11.788 1.00 94.25 93 GLY A N 1
ATOM 759 C CA . GLY A 1 93 ? 12.689 -4.568 -13.182 1.00 94.25 93 GLY A CA 1
ATOM 760 C C . GLY A 1 93 ? 13.999 -3.821 -13.439 1.00 94.25 93 GLY A C 1
ATOM 761 O O . GLY A 1 93 ? 14.916 -4.358 -14.067 1.00 94.25 93 GLY A O 1
ATOM 762 N N . ILE A 1 94 ? 14.129 -2.596 -12.918 1.00 96.38 94 ILE A N 1
ATOM 763 C CA . ILE A 1 94 ? 15.312 -1.769 -13.183 1.00 96.38 94 ILE A CA 1
ATOM 764 C C . ILE A 1 94 ? 16.562 -2.296 -12.471 1.00 96.38 94 ILE A C 1
ATOM 766 O O . ILE A 1 94 ? 17.656 -2.258 -13.029 1.00 96.38 94 ILE A O 1
ATOM 770 N N . GLY A 1 95 ? 16.408 -2.862 -11.276 1.00 96.75 95 GLY A N 1
ATOM 771 C CA . GLY A 1 95 ? 17.468 -3.555 -10.557 1.00 96.75 95 GLY A CA 1
ATOM 772 C C . GLY A 1 95 ? 17.979 -4.750 -11.358 1.00 96.75 95 GLY A C 1
ATOM 773 O O . GLY A 1 95 ? 19.185 -4.898 -11.529 1.00 96.75 95 GLY A O 1
ATOM 774 N N . SER A 1 96 ? 17.073 -5.537 -11.949 1.00 95.69 96 SER A N 1
ATOM 775 C CA . SER A 1 96 ? 17.436 -6.637 -12.855 1.00 95.69 96 SER A CA 1
ATOM 776 C C . SER A 1 96 ? 18.213 -6.148 -14.085 1.00 95.69 96 SER A C 1
ATOM 778 O O . SER A 1 96 ? 19.239 -6.740 -14.436 1.00 95.69 96 SER A O 1
ATOM 780 N N . LEU A 1 97 ? 17.791 -5.036 -14.705 1.00 96.19 97 LEU A N 1
ATOM 781 C CA . LEU A 1 97 ? 18.537 -4.393 -15.795 1.00 96.19 97 LEU A CA 1
ATOM 782 C C . LEU A 1 97 ? 19.937 -3.969 -15.343 1.00 96.19 97 LEU A C 1
ATOM 784 O O . LEU A 1 97 ? 20.899 -4.251 -16.048 1.00 96.19 97 LEU A O 1
ATOM 788 N N . LEU A 1 98 ? 20.067 -3.303 -14.196 1.00 96.69 98 LEU A N 1
ATOM 789 C CA . LEU A 1 98 ? 21.352 -2.811 -13.691 1.00 96.69 98 LEU A CA 1
ATOM 790 C C . LEU A 1 98 ? 22.313 -3.952 -13.340 1.00 96.69 98 LEU A C 1
ATOM 792 O O . LEU A 1 98 ? 23.505 -3.852 -13.612 1.00 96.69 98 LEU A O 1
ATOM 796 N N . THR A 1 99 ? 21.807 -5.053 -12.783 1.00 96.75 99 THR A N 1
ATOM 797 C CA . THR A 1 99 ? 22.624 -6.228 -12.450 1.00 96.75 99 THR A CA 1
ATOM 798 C C . THR A 1 99 ? 23.088 -6.978 -13.696 1.00 96.75 99 THR A C 1
ATOM 800 O O . THR A 1 99 ? 24.229 -7.427 -13.762 1.00 96.75 99 THR A O 1
ATOM 803 N N . ARG A 1 100 ? 22.209 -7.152 -14.687 1.00 95.44 100 ARG A N 1
ATOM 804 C CA . ARG A 1 100 ? 22.477 -8.017 -15.848 1.00 95.44 100 ARG A CA 1
ATOM 805 C C . ARG A 1 100 ? 23.036 -7.257 -17.044 1.00 95.44 100 ARG A C 1
ATOM 807 O O . ARG A 1 100 ? 23.800 -7.821 -17.821 1.00 95.44 100 ARG A O 1
ATOM 814 N N . GLY A 1 101 ? 22.647 -5.997 -17.196 1.00 95.88 101 GLY A N 1
ATOM 815 C CA . GLY A 1 101 ? 22.963 -5.119 -18.319 1.00 95.88 101 GLY A CA 1
ATOM 816 C C . GLY A 1 101 ? 24.432 -5.135 -18.735 1.00 95.88 101 GLY A C 1
ATOM 817 O O . GLY A 1 101 ? 24.679 -5.399 -19.910 1.00 95.88 101 GLY A O 1
ATOM 818 N N . PRO A 1 102 ? 25.395 -4.970 -17.808 1.00 96.19 102 PRO A N 1
ATOM 819 C CA . PRO A 1 102 ? 26.823 -5.002 -18.129 1.00 96.19 102 PRO A CA 1
ATOM 820 C C . PRO A 1 102 ? 27.313 -6.289 -18.808 1.00 96.19 102 PRO A C 1
ATOM 822 O O . PRO A 1 102 ? 28.342 -6.266 -19.473 1.00 96.19 102 PRO A O 1
ATOM 825 N N . TYR A 1 103 ? 26.603 -7.407 -18.631 1.00 95.44 103 TYR A N 1
ATOM 826 C CA . TYR A 1 103 ? 27.049 -8.731 -19.074 1.00 95.44 103 TYR A CA 1
ATOM 827 C C . TYR A 1 103 ? 26.205 -9.313 -20.211 1.00 95.44 103 TYR A C 1
ATOM 829 O O . TYR A 1 103 ? 26.705 -10.121 -20.988 1.00 95.44 103 TYR A O 1
ATOM 837 N N . VAL A 1 104 ? 24.916 -8.958 -20.295 1.00 94.06 104 VAL A N 1
ATOM 838 C CA . VAL A 1 104 ? 23.963 -9.604 -21.223 1.00 94.06 104 VAL A CA 1
ATOM 839 C C . VAL A 1 104 ? 23.261 -8.637 -22.177 1.00 94.06 104 VAL A C 1
ATOM 841 O O . VAL A 1 104 ? 22.522 -9.084 -23.058 1.00 94.06 104 VAL A O 1
ATOM 844 N N . CYS A 1 105 ? 23.430 -7.321 -22.009 1.00 94.31 105 CYS A N 1
ATOM 845 C CA . CYS A 1 105 ? 22.842 -6.344 -22.923 1.00 94.31 105 CYS A CA 1
ATOM 846 C C . CYS A 1 105 ? 23.527 -6.434 -24.291 1.00 94.31 105 CYS A C 1
ATOM 848 O O . CYS A 1 105 ? 24.740 -6.321 -24.387 1.00 94.31 105 CYS A O 1
ATOM 850 N N . LYS A 1 106 ? 22.743 -6.605 -25.360 1.00 93.44 106 LYS A N 1
ATOM 851 C CA . LYS A 1 106 ? 23.277 -6.724 -26.729 1.00 93.44 106 LYS A CA 1
ATOM 852 C C . LYS A 1 106 ? 23.447 -5.390 -27.453 1.00 93.44 106 LYS A C 1
ATOM 854 O O . LYS A 1 106 ? 24.043 -5.356 -28.519 1.00 93.44 106 LYS A O 1
ATOM 859 N N . CYS A 1 107 ? 22.839 -4.323 -26.936 1.00 94.44 107 CYS A N 1
ATOM 860 C CA . CYS A 1 107 ? 22.833 -3.009 -27.581 1.00 94.44 107 CYS A CA 1
ATOM 861 C C . CYS A 1 107 ? 23.566 -1.940 -26.760 1.00 94.44 107 CYS A C 1
ATOM 863 O O . CYS A 1 107 ? 23.355 -0.754 -27.008 1.00 94.44 107 CYS A O 1
ATOM 865 N N . ASP A 1 108 ? 24.319 -2.347 -25.729 1.00 92.62 108 ASP A N 1
ATOM 866 C CA . ASP A 1 108 ? 25.116 -1.494 -24.828 1.00 92.62 108 ASP A CA 1
ATOM 867 C C . ASP A 1 108 ? 24.381 -0.272 -24.248 1.00 92.62 108 ASP A C 1
ATOM 869 O O . ASP A 1 108 ? 24.974 0.690 -23.771 1.00 92.62 108 ASP A O 1
ATOM 873 N N . SER A 1 109 ? 23.048 -0.317 -24.246 1.00 95.75 109 SER A N 1
ATOM 874 C CA . SER A 1 109 ? 22.183 0.810 -23.888 1.00 95.75 109 SER A CA 1
ATOM 875 C C . SER A 1 109 ? 21.627 0.702 -22.471 1.00 95.75 109 SER A C 1
ATOM 877 O O . SER A 1 109 ? 20.768 1.500 -22.095 1.00 95.75 109 SER A O 1
ATOM 879 N N . TRP A 1 110 ? 22.053 -0.289 -21.682 1.00 96.06 110 TRP A N 1
ATOM 880 C CA . TRP A 1 110 ? 21.481 -0.574 -20.362 1.00 96.06 110 TRP A CA 1
ATOM 881 C C . TRP A 1 110 ? 21.635 0.610 -19.397 1.00 96.06 110 TRP A C 1
ATOM 883 O O . TRP A 1 110 ? 20.678 0.959 -18.708 1.00 96.06 110 TRP A O 1
ATOM 893 N N . ALA A 1 111 ? 22.789 1.284 -19.407 1.00 96.06 111 ALA A N 1
ATOM 894 C CA . ALA A 1 111 ? 23.048 2.442 -18.552 1.00 96.06 111 ALA A CA 1
ATOM 895 C C . ALA A 1 111 ? 22.164 3.634 -18.947 1.00 96.06 111 ALA A C 1
ATOM 897 O O . ALA A 1 111 ? 21.510 4.236 -18.096 1.00 96.06 111 ALA A O 1
ATOM 898 N N . SER A 1 112 ? 22.067 3.922 -20.250 1.00 95.75 112 SER A N 1
ATOM 899 C CA . SER A 1 112 ? 21.178 4.964 -20.775 1.00 95.75 112 SER A CA 1
ATOM 900 C C . SER A 1 112 ? 19.712 4.660 -20.483 1.00 95.75 112 SER A C 1
ATOM 902 O O . SER A 1 112 ? 18.970 5.558 -20.097 1.00 95.75 112 SER A O 1
ATOM 904 N N . THR A 1 113 ? 19.294 3.400 -20.612 1.00 96.56 113 THR A N 1
ATOM 905 C CA . THR A 1 113 ? 17.934 2.945 -20.277 1.00 96.56 113 THR A CA 1
ATOM 906 C C . THR A 1 113 ? 17.636 3.222 -18.804 1.00 96.56 113 THR A C 1
ATOM 908 O O . THR A 1 113 ? 16.621 3.837 -18.491 1.00 96.56 113 THR A O 1
ATOM 911 N N . ALA A 1 114 ? 18.555 2.872 -17.899 1.00 96.69 114 ALA A N 1
ATOM 912 C CA . ALA A 1 114 ? 18.393 3.156 -16.478 1.00 96.69 114 ALA A CA 1
ATOM 913 C C . ALA A 1 114 ? 18.348 4.656 -16.165 1.00 96.69 114 ALA A C 1
ATOM 915 O O . ALA A 1 114 ? 17.511 5.095 -15.379 1.00 96.69 114 ALA A O 1
ATOM 916 N N . GLY A 1 115 ? 19.194 5.457 -16.816 1.00 96.19 115 GLY A N 1
ATOM 917 C CA . GLY A 1 115 ? 19.164 6.913 -16.683 1.00 96.19 115 GLY A CA 1
ATOM 918 C C . GLY A 1 115 ? 17.812 7.508 -17.083 1.00 96.19 115 GLY A C 1
ATOM 919 O O . GLY A 1 115 ? 17.246 8.303 -16.334 1.00 96.19 115 GLY A O 1
ATOM 920 N N . HIS A 1 116 ? 17.254 7.078 -18.218 1.00 96.19 116 HIS A N 1
ATOM 921 C CA . HIS A 1 116 ? 15.933 7.518 -18.678 1.00 96.19 116 HIS A CA 1
ATOM 922 C C . HIS A 1 116 ? 14.806 7.046 -17.757 1.00 96.19 116 HIS A C 1
ATOM 924 O O . HIS A 1 116 ? 13.870 7.805 -17.518 1.00 96.19 116 HIS A O 1
ATOM 930 N N . TYR A 1 117 ? 14.915 5.843 -17.191 1.00 97.44 117 TYR A N 1
ATOM 931 C CA . TYR A 1 117 ? 13.960 5.336 -16.210 1.00 97.44 117 TYR A CA 1
ATOM 932 C C . TYR A 1 117 ? 13.922 6.215 -14.954 1.00 97.44 117 TYR A C 1
ATOM 934 O O . TYR A 1 117 ? 12.860 6.693 -14.556 1.00 97.44 117 TYR A O 1
ATOM 942 N N . PHE A 1 118 ? 15.080 6.513 -14.355 1.00 96.62 118 PHE A N 1
ATOM 943 C CA . PHE A 1 118 ? 15.132 7.389 -13.181 1.00 96.62 118 PHE A CA 1
ATOM 944 C C . PHE A 1 118 ? 14.717 8.826 -13.503 1.00 96.62 118 PHE A C 1
ATOM 946 O O . PHE A 1 118 ? 14.030 9.446 -12.693 1.00 96.62 118 PHE A O 1
ATOM 953 N N . ALA A 1 119 ? 15.067 9.346 -14.683 1.00 95.94 119 ALA A N 1
ATOM 954 C CA . ALA A 1 119 ? 14.586 10.649 -15.136 1.00 95.94 119 ALA A CA 1
ATOM 955 C C . ALA A 1 119 ? 13.051 10.671 -15.252 1.00 95.94 119 ALA A C 1
ATOM 957 O O . ALA A 1 119 ? 12.412 11.601 -14.762 1.00 95.94 119 ALA A O 1
ATOM 958 N N . GLY A 1 120 ? 12.453 9.618 -15.819 1.00 96.81 120 GLY A N 1
ATOM 959 C CA . GLY A 1 120 ? 11.003 9.438 -15.881 1.00 96.81 120 GLY A CA 1
ATOM 960 C C . GLY A 1 120 ? 10.361 9.416 -14.493 1.00 96.81 120 GLY A C 1
ATOM 961 O O . GLY A 1 120 ? 9.383 10.121 -14.262 1.00 96.81 120 GLY A O 1
ATOM 962 N N . LEU A 1 121 ? 10.945 8.687 -13.535 1.00 97.06 121 LEU A N 1
ATOM 963 C CA . LEU A 1 121 ? 10.453 8.644 -12.154 1.00 97.06 121 LEU A CA 1
ATOM 964 C C . LEU A 1 121 ? 10.528 10.012 -11.470 1.00 97.06 121 LEU A C 1
ATOM 966 O O . LEU A 1 121 ? 9.561 10.425 -10.832 1.00 97.06 121 LEU A O 1
ATOM 970 N N . VAL A 1 122 ? 11.640 10.737 -11.612 1.00 95.75 122 VAL A N 1
ATOM 971 C CA . VAL A 1 122 ? 11.793 12.091 -11.052 1.00 95.75 122 VAL A CA 1
ATOM 972 C C . VAL A 1 122 ? 10.749 13.049 -11.635 1.00 95.75 122 VAL A C 1
ATOM 974 O O . VAL A 1 122 ? 10.162 13.831 -10.888 1.00 95.75 122 VAL A O 1
ATOM 977 N N . ASN A 1 123 ? 10.443 12.938 -12.931 1.00 96.38 123 ASN A N 1
ATOM 978 C CA . ASN A 1 123 ? 9.443 13.778 -13.598 1.00 96.38 123 ASN A CA 1
ATOM 979 C C . ASN A 1 123 ? 8.014 13.570 -13.074 1.00 96.38 123 ASN A C 1
ATOM 981 O O . ASN A 1 123 ? 7.196 14.477 -13.193 1.00 96.38 123 ASN A O 1
ATOM 985 N N . THR A 1 124 ? 7.712 12.425 -12.455 1.00 96.00 124 THR A N 1
ATOM 986 C CA . THR A 1 124 ? 6.397 12.199 -11.830 1.00 96.00 124 THR A CA 1
ATOM 987 C C . THR A 1 124 ? 6.187 12.989 -10.543 1.00 96.00 124 THR A C 1
ATOM 989 O O . THR A 1 124 ? 5.065 13.055 -10.065 1.00 96.00 124 THR A O 1
ATOM 992 N N . THR A 1 125 ? 7.241 13.548 -9.934 1.00 92.56 125 THR A N 1
ATOM 993 C CA . THR A 1 125 ? 7.259 14.128 -8.571 1.00 92.56 125 THR A CA 1
ATOM 994 C C . THR A 1 125 ? 7.063 13.132 -7.412 1.00 92.56 125 THR A C 1
ATOM 996 O O . THR A 1 125 ? 7.348 13.460 -6.257 1.00 92.56 125 THR A O 1
ATOM 999 N N . ALA A 1 126 ? 6.701 11.875 -7.697 1.00 93.94 126 ALA A N 1
ATOM 1000 C CA . ALA A 1 126 ? 6.578 10.817 -6.694 1.00 93.94 126 ALA A CA 1
ATOM 1001 C C . ALA A 1 126 ? 7.933 10.347 -6.131 1.00 93.94 126 ALA A C 1
ATOM 1003 O O . ALA A 1 126 ? 7.991 9.808 -5.024 1.00 93.94 126 ALA A O 1
ATOM 1004 N N . TYR A 1 127 ? 9.022 10.539 -6.883 1.00 94.19 127 TYR A N 1
ATOM 1005 C CA . TYR A 1 127 ? 10.366 10.060 -6.556 1.00 94.19 127 TYR A CA 1
ATOM 1006 C C . TYR A 1 127 ? 11.309 11.218 -6.169 1.00 94.19 127 TYR A C 1
ATOM 1008 O O . TYR A 1 127 ? 11.280 12.262 -6.823 1.00 94.19 127 TYR A O 1
ATOM 1016 N N . PRO A 1 128 ? 12.198 11.059 -5.165 1.00 94.19 128 PRO A N 1
ATOM 1017 C CA . PRO A 1 128 ? 12.427 9.872 -4.334 1.00 94.19 128 PRO A CA 1
ATOM 1018 C C . PRO A 1 128 ? 11.381 9.704 -3.220 1.00 94.19 128 PRO A C 1
ATOM 1020 O O . PRO A 1 128 ? 11.019 10.664 -2.530 1.00 94.19 128 PRO A O 1
ATOM 1023 N N . LEU A 1 129 ? 10.945 8.459 -2.996 1.00 93.19 129 LEU A N 1
ATOM 1024 C CA . LEU A 1 129 ? 9.871 8.123 -2.050 1.00 93.19 129 LEU A CA 1
ATOM 1025 C C . LEU A 1 129 ? 10.195 8.556 -0.612 1.00 93.19 129 LEU A C 1
ATOM 1027 O O . LEU A 1 129 ? 9.291 8.904 0.142 1.00 93.19 129 LEU A O 1
ATOM 1031 N N . GLU A 1 130 ? 11.477 8.589 -0.242 1.00 89.69 130 GLU A N 1
ATOM 1032 C CA . GLU A 1 130 ? 12.012 9.053 1.046 1.00 89.69 130 GLU A CA 1
ATOM 1033 C C . GLU A 1 130 ? 11.511 10.442 1.416 1.00 89.69 130 GLU A C 1
ATOM 1035 O O . GLU A 1 130 ? 11.188 10.700 2.576 1.00 89.69 130 GLU A O 1
ATOM 1040 N N . LYS A 1 131 ? 11.456 11.335 0.429 1.00 89.75 131 LYS A N 1
ATOM 1041 C CA . LYS A 1 131 ? 11.077 12.731 0.631 1.00 89.75 131 LYS A CA 1
ATOM 1042 C C . LYS A 1 131 ? 9.563 12.888 0.529 1.00 89.75 131 LYS A C 1
ATOM 1044 O O . LYS A 1 131 ? 8.969 13.587 1.352 1.00 89.75 131 LYS A O 1
ATOM 1049 N N . THR A 1 132 ? 8.941 12.199 -0.423 1.00 91.12 132 THR A N 1
ATOM 1050 C CA . THR A 1 132 ? 7.525 12.383 -0.766 1.00 91.12 132 THR A CA 1
ATOM 1051 C C . THR A 1 132 ? 6.574 11.749 0.254 1.00 91.12 132 THR A C 1
ATOM 1053 O O . THR A 1 132 ? 5.589 12.379 0.635 1.00 91.12 132 THR A O 1
ATOM 1056 N N . PHE A 1 133 ? 6.889 10.572 0.813 1.00 91.31 133 PHE A N 1
ATOM 1057 C CA . PHE A 1 133 ? 5.998 9.873 1.765 1.00 91.31 133 PHE A CA 1
ATOM 1058 C C . PHE A 1 133 ? 5.687 10.655 3.049 1.00 91.31 133 PHE A C 1
ATOM 1060 O O . PHE A 1 133 ? 4.663 10.426 3.691 1.00 91.31 133 PHE A O 1
ATOM 1067 N N . SER A 1 134 ? 6.579 11.567 3.443 1.00 88.44 134 SER A N 1
ATOM 1068 C CA . SER A 1 134 ? 6.390 12.398 4.637 1.00 88.44 134 SER A CA 1
ATOM 1069 C C . SER A 1 134 ? 5.347 13.507 4.448 1.00 88.44 134 SER A C 1
ATOM 1071 O O . SER A 1 134 ? 4.793 13.987 5.433 1.00 88.44 134 SER A O 1
ATOM 1073 N N . LYS A 1 135 ? 5.070 13.897 3.196 1.00 91.81 135 LYS A N 1
ATOM 1074 C CA . LYS A 1 135 ? 4.219 15.045 2.835 1.00 91.81 135 LYS A CA 1
ATOM 1075 C C . LYS A 1 135 ? 2.978 14.654 2.040 1.00 91.81 135 LYS A C 1
ATOM 1077 O O . LYS A 1 135 ? 2.022 15.418 2.007 1.00 91.81 135 LYS A O 1
ATOM 1082 N N . SER A 1 136 ? 2.994 13.475 1.428 1.00 95.06 136 SER A N 1
ATOM 1083 C CA . SER A 1 136 ? 1.932 13.001 0.550 1.00 95.06 136 SER A CA 1
ATOM 1084 C C . SER A 1 136 ? 1.246 11.761 1.110 1.00 95.06 136 SER A C 1
ATOM 1086 O O . SER A 1 136 ? 1.805 11.000 1.908 1.00 95.06 136 SER A O 1
ATOM 1088 N N . SER A 1 137 ? 0.006 11.550 0.682 1.00 96.31 137 SER A N 1
ATOM 1089 C CA . SER A 1 137 ? -0.681 10.281 0.876 1.00 96.31 137 SER A CA 1
ATOM 1090 C C . SER A 1 137 ? -0.181 9.247 -0.130 1.00 96.31 137 SER A C 1
ATOM 1092 O O . SER A 1 137 ? 0.386 9.589 -1.172 1.00 96.31 137 SER A O 1
ATOM 1094 N N . VAL A 1 138 ? -0.408 7.968 0.167 1.00 97.06 138 VAL A N 1
ATOM 1095 C CA . VAL A 1 138 ? -0.076 6.880 -0.762 1.00 97.06 138 VAL A CA 1
ATOM 1096 C C . VAL A 1 138 ? -0.889 7.033 -2.044 1.00 97.06 138 VAL A C 1
ATOM 1098 O O . VAL A 1 138 ? -0.343 6.873 -3.129 1.00 97.06 138 VAL A O 1
ATOM 1101 N N . MET A 1 139 ? -2.163 7.419 -1.942 1.00 97.06 139 MET A N 1
ATOM 1102 C CA . MET A 1 139 ? -3.011 7.652 -3.113 1.00 97.06 139 MET A CA 1
ATOM 1103 C C . MET A 1 139 ? -2.480 8.758 -4.025 1.00 97.06 139 MET A C 1
ATOM 1105 O O . MET A 1 139 ? -2.491 8.570 -5.239 1.00 97.06 139 MET A O 1
ATOM 1109 N N . MET A 1 140 ? -1.969 9.866 -3.474 1.00 96.94 140 MET A N 1
ATOM 1110 C CA . MET A 1 140 ? -1.338 10.910 -4.293 1.00 96.94 140 MET A CA 1
ATOM 1111 C C . MET A 1 140 ? -0.070 10.393 -4.974 1.00 96.94 140 MET A C 1
ATOM 1113 O O . MET A 1 140 ? 0.053 10.512 -6.183 1.00 96.94 140 MET A O 1
ATOM 1117 N N . ILE A 1 141 ? 0.811 9.703 -4.242 1.00 97.69 141 ILE A N 1
ATOM 1118 C CA . ILE A 1 141 ? 2.037 9.111 -4.809 1.00 97.69 141 ILE A CA 1
ATOM 1119 C C . ILE A 1 141 ? 1.712 8.143 -5.954 1.00 97.69 141 ILE A C 1
ATOM 1121 O O . ILE A 1 141 ? 2.358 8.150 -6.998 1.00 97.69 141 ILE A O 1
ATOM 1125 N N . LEU A 1 142 ? 0.692 7.303 -5.780 1.00 97.75 142 LEU A N 1
ATOM 1126 C CA . LEU A 1 142 ? 0.246 6.372 -6.812 1.00 97.75 142 LEU A CA 1
ATOM 1127 C C . LEU A 1 142 ? -0.446 7.081 -7.983 1.00 97.75 142 LEU A C 1
ATOM 1129 O O . LEU A 1 142 ? -0.423 6.557 -9.098 1.00 97.75 142 LEU A O 1
ATOM 1133 N N . ALA A 1 143 ? -1.078 8.233 -7.770 1.00 97.50 143 ALA A N 1
ATOM 1134 C CA . ALA A 1 143 ? -1.608 9.059 -8.850 1.00 97.50 143 ALA A CA 1
ATOM 1135 C C . ALA A 1 143 ? -0.470 9.705 -9.651 1.00 97.50 143 ALA A C 1
ATOM 1137 O O . ALA A 1 143 ? -0.467 9.607 -10.875 1.00 97.50 143 ALA A O 1
ATOM 1138 N N . ASP A 1 144 ? 0.535 10.243 -8.969 1.00 97.19 144 ASP A N 1
ATOM 1139 C CA . ASP A 1 144 ? 1.724 10.850 -9.564 1.00 97.19 144 ASP A CA 1
ATOM 1140 C C . ASP A 1 144 ? 2.501 9.830 -10.408 1.00 97.19 144 ASP A C 1
ATOM 1142 O O . ASP A 1 144 ? 2.763 10.064 -11.587 1.00 97.19 144 ASP A O 1
ATOM 1146 N N . LEU A 1 145 ? 2.745 8.625 -9.879 1.00 97.69 145 LEU A N 1
ATOM 1147 C CA . LEU A 1 145 ? 3.379 7.528 -10.626 1.00 97.69 145 LEU A CA 1
ATOM 1148 C C . LEU A 1 145 ? 2.598 7.096 -11.877 1.00 97.69 145 LEU A C 1
ATOM 1150 O O . LEU A 1 145 ? 3.175 6.479 -12.765 1.00 97.69 145 LEU A O 1
ATOM 1154 N N . LYS A 1 146 ? 1.296 7.401 -11.981 1.00 97.12 146 LYS A N 1
ATOM 1155 C CA . LYS A 1 146 ? 0.510 7.122 -13.197 1.00 97.12 146 LYS A CA 1
ATOM 1156 C C . LYS A 1 146 ? 0.998 7.943 -14.393 1.00 97.12 146 LYS A C 1
ATOM 1158 O O . LYS A 1 146 ? 0.785 7.532 -15.525 1.00 97.12 146 LYS A O 1
ATOM 1163 N N . SER A 1 147 ? 1.608 9.100 -14.139 1.00 96.19 147 SER A N 1
ATOM 1164 C CA . SER A 1 147 ? 2.171 9.979 -15.169 1.00 96.19 147 SER A CA 1
ATOM 1165 C C . SER A 1 147 ? 3.560 9.547 -15.646 1.00 96.19 147 SER A C 1
ATOM 1167 O O . SER A 1 147 ? 4.140 10.208 -16.509 1.00 96.19 147 SER A O 1
ATOM 1169 N N . PHE A 1 148 ? 4.103 8.456 -15.089 1.00 97.88 148 PHE A N 1
ATOM 1170 C CA . PHE A 1 148 ? 5.380 7.913 -15.521 1.00 97.88 148 PHE A CA 1
ATOM 1171 C C . PHE A 1 148 ? 5.326 7.588 -17.009 1.00 97.88 148 PHE A C 1
ATOM 1173 O O . PHE A 1 148 ? 4.485 6.814 -17.459 1.00 97.88 148 PHE A O 1
ATOM 1180 N N . THR A 1 149 ? 6.251 8.184 -17.748 1.00 95.25 149 THR A N 1
ATOM 1181 C CA . THR A 1 149 ? 6.464 7.899 -19.159 1.00 95.25 149 THR A CA 1
ATOM 1182 C C . THR A 1 149 ? 7.953 7.797 -19.402 1.00 95.25 149 THR A C 1
ATOM 1184 O O . THR A 1 149 ? 8.759 8.511 -18.791 1.00 95.25 149 THR A O 1
ATOM 1187 N N . MET A 1 150 ? 8.330 6.899 -20.300 1.00 92.00 150 MET A N 1
ATOM 1188 C CA . MET A 1 150 ? 9.722 6.716 -20.665 1.00 92.00 150 MET A CA 1
ATOM 1189 C C . MET A 1 150 ? 9.815 6.407 -22.146 1.00 92.00 150 MET A C 1
ATOM 1191 O O . MET A 1 150 ? 9.248 5.440 -22.647 1.00 92.00 150 MET A O 1
ATOM 1195 N N . LYS A 1 151 ? 10.613 7.205 -22.857 1.00 86.81 151 LYS A N 1
ATOM 1196 C CA . LYS A 1 151 ? 10.961 6.864 -24.232 1.00 86.81 151 LYS A CA 1
ATOM 1197 C C . LYS A 1 151 ? 11.786 5.583 -24.222 1.00 86.81 151 LYS A C 1
ATOM 1199 O O . LYS A 1 151 ? 12.821 5.516 -23.559 1.00 86.81 151 LYS A O 1
ATOM 1204 N N . GLN A 1 152 ? 11.314 4.595 -24.977 1.00 85.06 152 GLN A N 1
ATOM 1205 C CA . GLN A 1 152 ? 12.057 3.376 -25.269 1.00 85.06 152 GLN A CA 1
ATOM 1206 C C . GLN A 1 152 ? 13.472 3.734 -25.726 1.00 85.06 152 GLN A C 1
ATOM 1208 O O . GLN A 1 152 ? 13.669 4.588 -26.594 1.00 85.06 152 GLN A O 1
ATOM 1213 N N . HIS A 1 153 ? 14.451 3.083 -25.111 1.00 84.94 153 HIS A N 1
ATOM 1214 C CA . HIS A 1 153 ? 15.855 3.295 -25.403 1.00 84.94 153 HIS A CA 1
ATOM 1215 C C . HIS A 1 153 ? 16.531 1.934 -25.529 1.00 84.94 153 HIS A C 1
ATOM 1217 O O . HIS A 1 153 ? 16.401 1.094 -24.648 1.00 84.94 153 HIS A O 1
ATOM 1223 N N . GLY A 1 154 ? 17.287 1.726 -26.607 1.00 87.19 154 GLY A N 1
ATOM 1224 C CA . GLY A 1 154 ? 17.895 0.433 -26.923 1.00 87.19 154 GLY A CA 1
ATOM 1225 C C . GLY A 1 154 ? 16.939 -0.528 -27.638 1.00 87.19 154 GLY A C 1
ATOM 1226 O O . GLY A 1 154 ? 15.723 -0.433 -27.531 1.00 87.19 154 GLY A O 1
ATOM 1227 N N . SER A 1 155 ? 17.514 -1.454 -28.403 1.00 90.56 155 SER A N 1
ATOM 1228 C CA . SER A 1 155 ? 16.780 -2.374 -29.286 1.00 90.56 155 SER A CA 1
ATOM 1229 C C . SER A 1 155 ? 16.762 -3.824 -28.798 1.00 90.56 155 SER A C 1
ATOM 1231 O O . SER A 1 155 ? 16.123 -4.675 -29.413 1.00 90.56 155 SER A O 1
ATOM 1233 N N . CYS A 1 156 ? 17.485 -4.141 -27.719 1.00 93.00 156 CYS A N 1
ATOM 1234 C CA . CYS A 1 156 ? 17.507 -5.492 -27.169 1.00 93.00 156 CYS A CA 1
ATOM 1235 C C . CYS A 1 156 ? 16.354 -5.716 -26.187 1.00 93.00 156 CYS A C 1
ATOM 1237 O O . CYS A 1 156 ? 15.940 -4.784 -25.503 1.00 93.00 156 CYS A O 1
ATOM 1239 N N . SER A 1 157 ? 15.927 -6.973 -26.037 1.00 91.50 157 SER A N 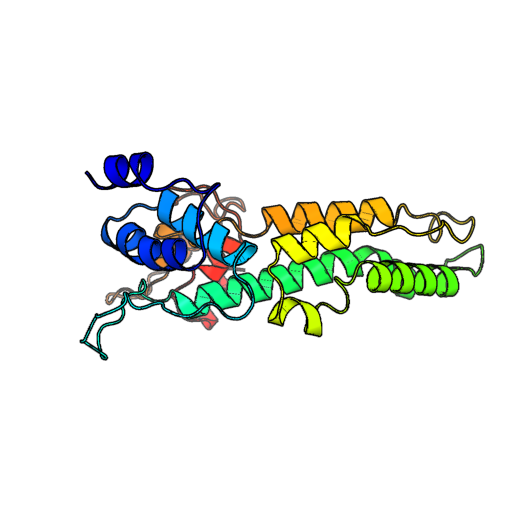1
ATOM 1240 C CA . SER A 1 157 ? 14.803 -7.368 -25.175 1.00 91.50 157 SER A CA 1
ATOM 1241 C C . SER A 1 157 ? 14.929 -6.933 -23.711 1.00 91.50 157 SER A C 1
ATOM 1243 O O . SER A 1 157 ? 13.928 -6.851 -23.016 1.00 91.50 157 SER A O 1
ATOM 1245 N N . LEU A 1 158 ? 16.151 -6.682 -23.227 1.00 91.19 158 LEU A N 1
ATOM 1246 C CA . LEU A 1 158 ? 16.396 -6.195 -21.870 1.00 91.19 158 LEU A CA 1
ATOM 1247 C C . LEU A 1 158 ? 16.103 -4.688 -21.748 1.00 91.19 158 LEU A C 1
ATOM 1249 O O . LEU A 1 158 ? 15.466 -4.250 -20.793 1.00 91.19 158 LEU A O 1
ATOM 1253 N N . CYS A 1 159 ? 16.562 -3.894 -22.718 1.00 93.81 159 CYS A N 1
ATOM 1254 C CA . CYS A 1 159 ? 16.393 -2.440 -22.722 1.00 93.81 159 CYS A CA 1
ATOM 1255 C C . CYS A 1 159 ? 14.999 -2.017 -23.204 1.00 93.81 159 CYS A C 1
ATOM 1257 O O . CYS A 1 159 ? 14.447 -1.045 -22.692 1.00 93.81 159 CYS A O 1
ATOM 1259 N N . SER A 1 160 ? 14.408 -2.797 -24.114 1.00 93.06 160 SER A N 1
ATOM 1260 C CA . SER A 1 160 ? 13.075 -2.576 -24.677 1.00 93.06 160 SER A CA 1
ATOM 1261 C C . SER A 1 160 ? 11.933 -3.101 -23.798 1.00 93.06 160 SER A C 1
ATOM 1263 O O . SER A 1 160 ? 10.813 -3.257 -24.287 1.00 93.06 160 SER A O 1
ATOM 1265 N N . THR A 1 161 ? 12.216 -3.424 -22.533 1.00 93.50 161 THR A N 1
ATOM 1266 C CA . THR A 1 161 ? 11.204 -3.803 -21.537 1.00 93.50 161 THR A CA 1
ATOM 1267 C C . THR A 1 161 ? 10.106 -2.738 -21.475 1.00 93.50 161 THR A C 1
ATOM 1269 O O . THR A 1 161 ? 10.377 -1.545 -21.630 1.00 93.50 161 THR A O 1
ATOM 1272 N N . ASP A 1 162 ? 8.863 -3.160 -21.247 1.00 95.12 162 ASP A N 1
ATOM 1273 C CA . ASP A 1 162 ? 7.747 -2.243 -21.017 1.00 95.12 162 ASP A CA 1
ATOM 1274 C C . ASP A 1 162 ? 7.841 -1.617 -19.616 1.00 95.12 162 ASP A C 1
ATOM 1276 O O . ASP A 1 162 ? 7.213 -2.056 -18.655 1.00 95.12 162 ASP A O 1
ATOM 1280 N N . TRP A 1 163 ? 8.678 -0.587 -19.496 1.00 96.06 163 TRP A N 1
ATOM 1281 C CA . TRP A 1 163 ? 8.920 0.116 -18.237 1.00 96.06 163 TRP A CA 1
ATOM 1282 C C . TRP A 1 163 ? 7.677 0.833 -17.701 1.00 96.06 163 TRP A C 1
ATOM 1284 O O . TRP A 1 163 ? 7.522 0.964 -16.487 1.00 96.06 163 TRP A O 1
ATOM 1294 N N . GLU A 1 164 ? 6.787 1.292 -18.582 1.00 96.62 164 GLU A N 1
ATOM 1295 C CA . GLU A 1 164 ? 5.516 1.895 -18.173 1.00 96.62 164 GLU A CA 1
ATOM 1296 C C . GLU A 1 164 ? 4.589 0.832 -17.579 1.00 96.62 164 GLU A C 1
ATOM 1298 O O . GLU A 1 164 ? 4.009 1.049 -16.511 1.00 96.62 164 GLU A O 1
ATOM 1303 N N . GLY A 1 165 ? 4.525 -0.347 -18.205 1.00 96.75 165 GLY A N 1
ATOM 1304 C CA . GLY A 1 165 ? 3.848 -1.529 -17.679 1.00 96.75 165 GLY A CA 1
ATOM 1305 C C . GLY A 1 165 ? 4.385 -1.977 -16.317 1.00 96.75 165 GLY A C 1
ATOM 1306 O O . GLY A 1 165 ? 3.594 -2.227 -15.407 1.00 96.75 165 GLY A O 1
ATOM 1307 N N . GLU A 1 166 ? 5.706 -2.005 -16.127 1.00 96.50 166 GLU A N 1
ATOM 1308 C CA . GLU A 1 166 ? 6.350 -2.335 -14.843 1.00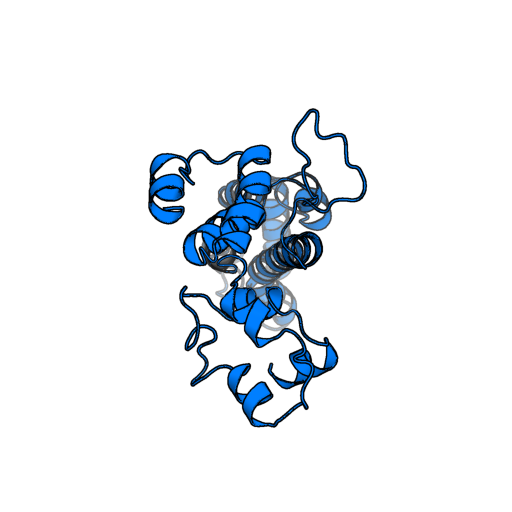 96.50 166 GLU A CA 1
ATOM 1309 C C . GLU A 1 166 ? 5.933 -1.362 -13.723 1.00 96.50 166 GLU A C 1
ATOM 1311 O O . GLU A 1 166 ? 5.493 -1.783 -12.647 1.00 96.50 166 GLU A O 1
ATOM 1316 N N . VAL A 1 167 ? 5.986 -0.047 -13.976 1.00 97.94 167 VAL A N 1
ATOM 1317 C CA . VAL A 1 167 ? 5.549 0.967 -12.997 1.00 97.94 167 VAL A CA 1
ATOM 1318 C C . VAL A 1 167 ? 4.038 0.882 -12.756 1.00 97.94 167 VAL A C 1
ATOM 1320 O O . VAL A 1 167 ? 3.583 0.980 -11.612 1.00 97.94 167 VAL A O 1
ATOM 1323 N N . ALA A 1 168 ? 3.235 0.650 -13.797 1.00 98.00 168 ALA A N 1
ATOM 1324 C CA . ALA A 1 168 ? 1.795 0.453 -13.666 1.00 98.00 168 ALA A CA 1
ATOM 1325 C C . ALA A 1 168 ? 1.461 -0.780 -12.813 1.00 98.00 168 ALA A C 1
ATOM 1327 O O . ALA A 1 168 ? 0.590 -0.703 -11.941 1.00 98.00 168 ALA A O 1
ATOM 1328 N N . HIS A 1 169 ? 2.180 -1.885 -13.004 1.00 97.38 169 HIS A N 1
ATOM 1329 C CA . HIS A 1 169 ? 2.036 -3.096 -12.208 1.00 97.38 169 HIS A CA 1
ATOM 1330 C C . HIS A 1 169 ? 2.404 -2.847 -10.740 1.00 97.38 169 HIS A C 1
ATOM 1332 O O . HIS A 1 169 ? 1.612 -3.166 -9.850 1.00 97.38 169 HIS A O 1
ATOM 1338 N N . ALA A 1 170 ? 3.532 -2.179 -10.474 1.00 97.62 170 ALA A N 1
ATOM 1339 C CA . ALA A 1 170 ? 3.940 -1.795 -9.122 1.00 97.62 170 ALA A CA 1
ATOM 1340 C C . ALA A 1 170 ? 2.853 -0.983 -8.393 1.00 97.62 170 ALA A C 1
ATOM 1342 O O . ALA A 1 170 ? 2.582 -1.217 -7.211 1.00 97.62 170 ALA A O 1
ATOM 1343 N N . ARG A 1 171 ? 2.173 -0.071 -9.102 1.00 97.81 171 ARG A N 1
ATOM 1344 C CA . ARG A 1 171 ? 1.043 0.697 -8.553 1.00 97.81 171 ARG A CA 1
ATOM 1345 C C . ARG A 1 171 ? -0.140 -0.197 -8.187 1.00 97.81 171 ARG A C 1
ATOM 1347 O O . ARG A 1 171 ? -0.702 -0.039 -7.106 1.00 97.81 171 ARG A O 1
ATOM 1354 N N . VAL A 1 172 ? -0.524 -1.123 -9.067 1.00 97.31 172 VAL A N 1
ATOM 1355 C CA . VAL A 1 172 ? -1.639 -2.057 -8.819 1.00 97.31 172 VAL A CA 1
ATOM 1356 C C . VAL A 1 172 ? -1.349 -2.946 -7.612 1.00 97.31 172 VAL A C 1
ATOM 1358 O O . VAL A 1 172 ? -2.224 -3.113 -6.762 1.00 97.31 172 VAL A O 1
ATOM 1361 N N . MET A 1 173 ? -0.123 -3.457 -7.495 1.00 96.94 173 MET A N 1
ATOM 1362 C CA . MET A 1 173 ? 0.291 -4.263 -6.345 1.00 96.94 173 MET A CA 1
ATOM 1363 C C . MET A 1 173 ? 0.246 -3.452 -5.047 1.00 96.94 173 MET A C 1
ATOM 1365 O O . MET A 1 173 ? -0.313 -3.910 -4.056 1.00 96.94 173 MET A O 1
ATOM 1369 N N . ALA A 1 174 ? 0.729 -2.207 -5.060 1.00 97.12 174 ALA A N 1
ATOM 1370 C CA . ALA A 1 174 ? 0.657 -1.329 -3.895 1.00 97.12 174 ALA A CA 1
ATOM 1371 C C . ALA A 1 174 ? -0.790 -0.999 -3.472 1.00 97.12 174 ALA A C 1
ATOM 1373 O O . ALA A 1 174 ? -1.077 -0.959 -2.277 1.00 97.12 174 ALA A O 1
ATOM 1374 N N . LEU A 1 175 ? -1.722 -0.810 -4.417 1.00 96.56 175 LEU A N 1
ATOM 1375 C CA . LEU A 1 175 ? -3.150 -0.572 -4.125 1.00 96.56 175 LEU A CA 1
ATOM 1376 C C . LEU A 1 175 ? -3.833 -1.748 -3.416 1.00 96.56 175 LEU A C 1
ATOM 1378 O O . LEU A 1 175 ? -4.823 -1.546 -2.717 1.00 96.56 175 LEU A O 1
ATOM 1382 N N . ARG A 1 176 ? -3.322 -2.964 -3.614 1.00 95.81 176 ARG A N 1
ATOM 1383 C CA . ARG A 1 176 ? -3.861 -4.199 -3.031 1.00 95.81 176 ARG A CA 1
ATOM 1384 C C . ARG A 1 176 ? -3.065 -4.699 -1.830 1.00 95.81 176 ARG A C 1
ATOM 1386 O O . ARG A 1 176 ? -3.458 -5.677 -1.223 1.00 95.81 176 ARG A O 1
ATOM 1393 N N . TYR A 1 177 ? -1.963 -4.034 -1.494 1.00 97.38 177 TYR A N 1
ATOM 1394 C CA . TYR A 1 177 ? -1.011 -4.525 -0.505 1.00 97.38 177 TYR A CA 1
ATOM 1395 C C . TYR A 1 177 ? -1.583 -4.626 0.916 1.00 97.38 177 TYR A C 1
ATOM 1397 O O . TYR A 1 177 ? -1.201 -5.522 1.657 1.00 97.38 177 TYR A O 1
ATOM 1405 N N . PHE A 1 178 ? -2.450 -3.700 1.331 1.00 97.81 178 PHE A N 1
ATOM 1406 C CA . PHE A 1 178 ? -2.957 -3.653 2.702 1.00 97.81 178 PHE A CA 1
ATOM 1407 C C . PHE A 1 178 ? -4.478 -3.530 2.728 1.00 97.81 178 PHE A C 1
ATOM 1409 O O . PHE A 1 178 ? -5.047 -2.630 2.109 1.00 97.81 178 PHE A O 1
ATOM 1416 N N . ASP A 1 179 ? -5.139 -4.392 3.497 1.00 97.69 179 ASP A N 1
ATOM 1417 C CA . ASP A 1 179 ? -6.602 -4.459 3.586 1.00 97.69 179 ASP A CA 1
ATOM 1418 C C . ASP A 1 179 ? -7.183 -3.789 4.828 1.00 97.69 179 ASP A C 1
ATOM 1420 O O . ASP A 1 179 ? -8.395 -3.792 5.026 1.00 97.69 179 ASP A O 1
ATOM 1424 N N . GLY A 1 180 ? -6.330 -3.147 5.624 1.00 97.19 180 GLY A N 1
ATOM 1425 C CA . GLY A 1 180 ? -6.702 -2.619 6.929 1.00 97.19 180 GLY A CA 1
ATOM 1426 C C . GLY A 1 180 ? -6.242 -3.532 8.057 1.00 97.19 180 GLY A C 1
ATOM 1427 O O . GLY A 1 180 ? -5.771 -4.651 7.837 1.00 97.19 180 GLY A O 1
ATOM 1428 N N . LEU A 1 181 ? -6.343 -3.020 9.279 1.00 97.06 181 LEU A N 1
ATOM 1429 C CA . LEU A 1 181 ? -6.106 -3.807 10.481 1.00 97.06 181 LEU A CA 1
ATOM 1430 C C . LEU A 1 181 ? -7.272 -4.779 10.695 1.00 97.06 181 LEU A C 1
ATOM 1432 O O . LEU A 1 181 ? -8.434 -4.428 10.496 1.00 97.06 181 LEU A O 1
ATOM 1436 N N . CYS A 1 182 ? -6.955 -5.989 11.142 1.00 96.50 182 CYS A N 1
ATOM 1437 C CA . CYS A 1 182 ? -7.910 -7.060 11.379 1.00 96.50 182 CYS A CA 1
ATOM 1438 C C . CYS A 1 182 ? -8.065 -7.294 12.885 1.00 96.50 182 CYS A C 1
ATOM 1440 O O . CYS A 1 182 ? -7.119 -7.741 13.535 1.00 96.50 182 CYS A O 1
ATOM 1442 N N . ILE A 1 183 ? -9.259 -7.015 13.427 1.00 95.44 183 ILE A N 1
ATOM 1443 C CA . ILE A 1 183 ? -9.570 -7.212 14.857 1.00 95.44 183 ILE A CA 1
ATOM 1444 C C . ILE A 1 183 ? -9.295 -8.662 15.266 1.00 95.44 183 ILE A C 1
ATOM 1446 O O . ILE A 1 183 ? -8.638 -8.897 16.274 1.00 95.44 183 ILE A O 1
ATOM 1450 N N . ASP A 1 184 ? -9.695 -9.630 14.438 1.00 93.94 184 ASP A N 1
ATOM 1451 C CA . ASP A 1 184 ? -9.511 -11.050 14.747 1.00 93.94 184 ASP A CA 1
ATOM 1452 C C . ASP A 1 184 ? -8.022 -11.424 14.842 1.00 93.94 184 ASP A C 1
ATOM 1454 O O . ASP A 1 184 ? -7.618 -12.150 15.749 1.00 93.94 184 ASP A O 1
ATOM 1458 N N . CYS A 1 185 ? -7.173 -10.882 13.959 1.00 92.25 185 CYS A N 1
ATOM 1459 C CA . CYS A 1 185 ? -5.721 -11.068 14.042 1.00 92.25 185 CYS A CA 1
ATOM 1460 C C . CYS A 1 185 ? -5.117 -10.387 15.278 1.00 92.25 185 CYS A C 1
ATOM 1462 O O . CYS A 1 185 ? -4.241 -10.964 15.933 1.00 92.25 185 CYS A O 1
ATOM 1464 N N . MET A 1 186 ? -5.578 -9.177 15.615 1.00 91.75 186 MET A N 1
ATOM 1465 C CA . MET A 1 186 ? -5.149 -8.476 16.828 1.00 91.75 186 MET A CA 1
ATOM 1466 C C . MET A 1 186 ? -5.482 -9.313 18.064 1.00 91.75 186 MET A C 1
ATOM 1468 O O . MET A 1 186 ? -4.594 -9.608 18.860 1.00 91.75 186 MET A O 1
ATOM 1472 N N . ASP A 1 187 ? -6.726 -9.764 18.195 1.00 89.25 187 ASP A N 1
ATOM 1473 C CA . ASP A 1 187 ? -7.205 -10.493 19.369 1.00 89.25 187 ASP A CA 1
ATOM 1474 C C . ASP A 1 187 ? -6.586 -11.882 19.506 1.00 89.25 187 ASP A C 1
ATOM 1476 O O . ASP A 1 187 ? -6.216 -12.278 20.614 1.00 89.25 187 ASP A O 1
ATOM 1480 N N . ARG A 1 188 ? -6.403 -12.615 18.398 1.00 86.31 188 ARG A N 1
ATOM 1481 C CA . ARG A 1 188 ? -5.726 -13.920 18.431 1.00 86.31 188 ARG A CA 1
ATOM 1482 C C . ARG A 1 188 ? -4.263 -13.805 18.841 1.00 86.31 188 ARG A C 1
ATOM 1484 O O . ARG A 1 188 ? -3.783 -14.682 19.545 1.00 86.31 188 ARG A O 1
ATOM 1491 N N . SER A 1 189 ? -3.557 -12.760 18.404 1.00 84.25 189 SER A N 1
ATOM 1492 C CA . SER A 1 189 ? -2.115 -12.610 18.655 1.00 84.25 189 SER A CA 1
ATOM 1493 C C . SER A 1 189 ? -1.777 -11.957 20.001 1.00 84.25 189 SER A C 1
ATOM 1495 O O . SER A 1 189 ? -0.611 -11.972 20.413 1.00 84.25 189 SER A O 1
ATOM 1497 N N . ARG A 1 190 ? -2.769 -11.396 20.708 1.00 82.88 190 ARG A N 1
ATOM 1498 C CA . ARG A 1 190 ? -2.588 -10.830 22.050 1.00 82.88 190 ARG A CA 1
ATOM 1499 C C . ARG A 1 190 ? -2.200 -11.923 23.056 1.00 82.88 190 ARG A C 1
ATOM 1501 O O . ARG A 1 190 ? -2.907 -12.924 23.161 1.00 82.88 190 ARG A O 1
ATOM 1508 N N . PRO A 1 191 ? -1.149 -11.709 23.874 1.00 70.44 191 PRO A N 1
ATOM 1509 C CA . PRO A 1 191 ? -0.765 -12.659 24.912 1.00 70.44 191 PRO A CA 1
ATOM 1510 C C . PRO A 1 191 ? -1.930 -12.925 25.873 1.00 70.44 191 PRO A C 1
ATOM 1512 O O . PRO A 1 191 ? -2.369 -12.026 26.595 1.00 70.44 191 PRO A O 1
ATOM 1515 N N . LYS A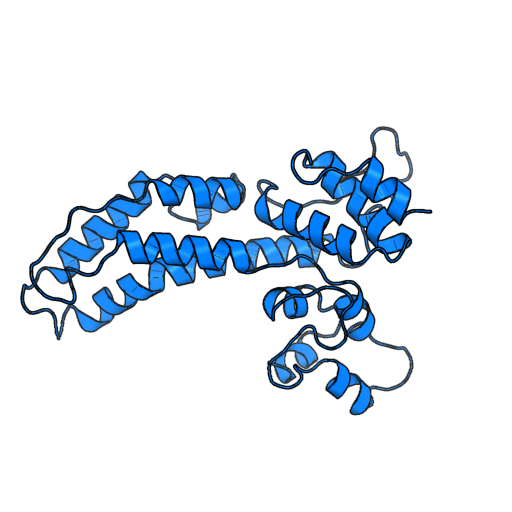 1 192 ? -2.426 -14.163 25.896 1.00 70.25 192 LYS A N 1
ATOM 1516 C CA . LYS A 1 192 ? -3.402 -14.612 26.893 1.00 70.25 192 LYS A CA 1
ATOM 1517 C C . LYS A 1 192 ? -2.662 -14.966 28.187 1.00 70.25 192 LYS A C 1
ATOM 1519 O O . LYS A 1 192 ? -1.504 -15.375 28.158 1.00 70.25 192 LYS A O 1
ATOM 1524 N N . ARG A 1 193 ? -3.301 -14.721 29.338 1.00 56.41 193 ARG A N 1
ATOM 1525 C CA . ARG A 1 193 ? -2.685 -14.897 30.671 1.00 56.41 193 ARG A CA 1
ATOM 1526 C C . ARG A 1 193 ? -2.374 -16.361 31.009 1.00 56.41 193 ARG A C 1
ATOM 1528 O O . ARG A 1 193 ? -1.577 -16.598 31.910 1.00 56.41 193 ARG A O 1
ATOM 1535 N N . GLU A 1 194 ? -2.974 -17.308 30.294 1.00 55.56 194 GLU A N 1
ATOM 1536 C CA . GLU A 1 194 ? -2.732 -18.742 30.438 1.00 55.56 194 GLU A CA 1
ATOM 1537 C C . GLU A 1 194 ? -1.884 -19.245 29.263 1.00 55.56 194 GLU A C 1
ATOM 1539 O O . GLU A 1 194 ? -2.153 -18.914 28.113 1.00 55.56 194 GLU A O 1
ATOM 1544 N N . ASN A 1 195 ? -0.815 -19.953 29.635 1.00 52.16 195 ASN A N 1
ATOM 1545 C CA . ASN A 1 195 ? 0.265 -20.592 28.881 1.00 52.16 195 ASN A CA 1
ATOM 1546 C C . ASN A 1 195 ? 0.226 -20.620 27.340 1.00 52.16 195 ASN A C 1
ATOM 1548 O O . ASN A 1 195 ? -0.770 -20.921 26.692 1.00 52.16 195 ASN A O 1
ATOM 1552 N N . GLY A 1 196 ? 1.416 -20.401 26.768 1.00 55.78 196 GLY A N 1
ATOM 1553 C CA . GLY A 1 196 ? 1.714 -20.543 25.345 1.00 55.78 196 GLY A CA 1
ATOM 1554 C C . GLY A 1 196 ? 1.667 -21.993 24.872 1.00 55.78 196 GLY A C 1
ATOM 1555 O O . GLY A 1 196 ? 2.714 -22.599 24.653 1.00 55.78 196 GLY A O 1
ATOM 1556 N N . ASP A 1 197 ? 0.459 -22.518 24.696 1.00 60.72 197 ASP A N 1
ATOM 1557 C CA . ASP A 1 197 ? 0.234 -23.808 24.057 1.00 60.72 197 ASP A CA 1
ATOM 1558 C C . ASP A 1 197 ? 0.561 -23.761 22.561 1.00 60.72 197 ASP A C 1
ATOM 1560 O O . ASP A 1 197 ? 0.369 -22.758 21.872 1.00 60.72 197 ASP A O 1
ATOM 1564 N N . VAL A 1 198 ? 1.038 -24.888 22.037 1.00 60.22 198 VAL A N 1
ATOM 1565 C CA . VAL A 1 198 ? 1.294 -25.098 20.602 1.00 60.22 198 VAL A CA 1
ATOM 1566 C C . VAL A 1 198 ? 0.039 -24.814 19.767 1.00 60.22 198 VAL A C 1
ATOM 1568 O O . VAL A 1 198 ? 0.145 -24.264 18.673 1.00 60.22 198 VAL A O 1
ATOM 1571 N N . ASP A 1 199 ? -1.149 -25.099 20.304 1.00 57.56 199 ASP A N 1
ATOM 1572 C CA . ASP A 1 199 ? -2.428 -24.818 19.643 1.00 57.56 199 ASP A CA 1
ATOM 1573 C C . ASP A 1 199 ? -2.719 -23.317 19.513 1.00 57.56 199 ASP A C 1
ATOM 1575 O O . ASP A 1 199 ? -3.307 -22.895 18.519 1.00 57.56 199 ASP A O 1
ATOM 1579 N N . TYR A 1 200 ? -2.247 -22.487 20.450 1.00 62.06 200 TYR A N 1
ATOM 1580 C CA . TYR A 1 200 ? -2.317 -21.030 20.315 1.00 62.06 200 TYR A CA 1
ATOM 1581 C C . TYR A 1 200 ? -1.448 -20.546 19.145 1.00 62.06 200 TYR A C 1
ATOM 1583 O O . TYR A 1 200 ? -1.876 -19.687 18.379 1.00 62.06 200 TYR A O 1
ATOM 1591 N N . TRP A 1 201 ? -0.258 -21.127 18.960 1.00 67.31 201 TRP A N 1
ATOM 1592 C CA . TRP A 1 201 ? 0.639 -20.772 17.853 1.00 67.31 201 TRP A CA 1
ATOM 1593 C C . TRP A 1 201 ? 0.138 -21.275 16.497 1.00 67.31 201 TRP A C 1
ATOM 1595 O O . TRP A 1 201 ? 0.170 -20.519 15.531 1.00 67.31 201 TRP A O 1
ATOM 1605 N N . ARG A 1 202 ? -0.427 -22.487 16.429 1.00 63.03 202 ARG A N 1
ATOM 1606 C CA . ARG A 1 202 ? -1.046 -23.029 15.203 1.00 63.03 202 ARG A CA 1
ATOM 1607 C C . ARG A 1 202 ? -2.223 -22.195 14.702 1.00 63.03 202 ARG A C 1
ATOM 1609 O O . ARG A 1 202 ? -2.449 -22.117 13.503 1.00 63.03 202 ARG A O 1
ATOM 1616 N N . GLN A 1 203 ? -2.957 -21.539 15.600 1.00 67.25 203 GLN A N 1
ATOM 1617 C CA . GLN A 1 203 ? -4.048 -20.626 15.231 1.00 67.25 203 GLN A CA 1
ATOM 1618 C C . GLN A 1 203 ? -3.563 -19.283 14.653 1.00 67.25 203 GLN A C 1
ATOM 1620 O O . GLN A 1 203 ? -4.385 -18.462 14.230 1.00 67.25 203 GLN A O 1
ATOM 1625 N N . LEU A 1 204 ? -2.251 -19.034 14.674 1.00 72.69 204 LEU A N 1
ATOM 1626 C CA . LEU A 1 204 ? -1.628 -17.802 14.200 1.00 72.69 204 LEU A CA 1
ATOM 1627 C C . LEU A 1 204 ? -0.891 -17.975 12.868 1.00 72.69 204 LEU A C 1
ATOM 1629 O O . LEU A 1 204 ? -0.649 -16.965 12.215 1.00 72.69 204 LEU A O 1
ATOM 1633 N N . GLU A 1 205 ? -0.570 -19.203 12.465 1.00 74.69 205 GLU A N 1
ATOM 1634 C CA . GLU A 1 205 ? 0.036 -19.517 11.164 1.00 74.69 205 GLU A CA 1
ATOM 1635 C C . GLU A 1 205 ? -0.978 -19.384 10.019 1.00 74.69 205 GLU A C 1
ATOM 1637 O O . GLU A 1 205 ? -2.196 -19.425 10.224 1.00 74.69 205 GLU A O 1
ATOM 1642 N N . SER A 1 206 ? -0.475 -19.238 8.791 1.00 79.62 206 SER A N 1
ATOM 1643 C CA . SER A 1 206 ? -1.318 -19.371 7.604 1.00 79.62 206 SER A CA 1
ATOM 1644 C C . SER A 1 206 ? -1.830 -20.807 7.477 1.00 79.62 206 SER A C 1
ATOM 1646 O O . SER A 1 206 ? -1.049 -21.749 7.619 1.00 79.62 206 SER A O 1
ATOM 1648 N N . ILE A 1 207 ? -3.101 -20.982 7.127 1.00 78.19 207 ILE A N 1
ATOM 1649 C CA . ILE A 1 207 ? -3.668 -22.294 6.795 1.00 78.19 207 ILE A CA 1
ATOM 1650 C C . ILE A 1 207 ? -3.682 -22.399 5.271 1.00 78.19 207 ILE A C 1
ATOM 1652 O O . ILE A 1 207 ? -4.282 -21.560 4.603 1.00 78.19 207 ILE A O 1
ATOM 1656 N N . ASP A 1 208 ? -2.949 -23.368 4.719 1.00 82.31 208 ASP A N 1
ATOM 1657 C CA . ASP A 1 208 ? -2.770 -23.550 3.269 1.00 82.31 208 ASP A CA 1
ATOM 1658 C C . ASP A 1 208 ? -2.319 -22.268 2.531 1.00 82.31 208 ASP A C 1
ATOM 1660 O O . ASP A 1 208 ? -2.724 -21.983 1.403 1.00 82.31 208 ASP A O 1
ATOM 1664 N N . GLY A 1 209 ? -1.483 -21.457 3.192 1.00 81.31 209 GLY A N 1
ATOM 1665 C CA . GLY A 1 209 ? -0.996 -20.173 2.675 1.00 81.31 209 GLY A CA 1
ATOM 1666 C C . GLY A 1 209 ? -1.998 -19.017 2.774 1.00 81.31 209 GLY A C 1
ATOM 1667 O O . GLY A 1 209 ? -1.679 -17.903 2.356 1.00 81.31 209 GLY A O 1
ATOM 1668 N N . ARG A 1 210 ? -3.190 -19.235 3.345 1.00 86.25 210 ARG A N 1
ATOM 1669 C CA . ARG A 1 210 ? -4.173 -18.178 3.607 1.00 86.25 210 ARG A CA 1
ATOM 1670 C C . ARG A 1 210 ? -4.019 -17.608 5.013 1.00 86.25 210 ARG A C 1
ATOM 1672 O O . ARG A 1 210 ? -3.973 -18.339 6.002 1.00 86.25 210 ARG A O 1
ATOM 1679 N N . TRP A 1 211 ? -4.012 -16.283 5.098 1.00 89.06 211 TRP A N 1
ATOM 1680 C CA . TRP A 1 211 ? -3.807 -15.537 6.345 1.00 89.06 211 TRP A CA 1
ATOM 1681 C C . TRP A 1 211 ? -5.112 -15.088 7.019 1.00 89.06 211 TRP A C 1
ATOM 1683 O O . T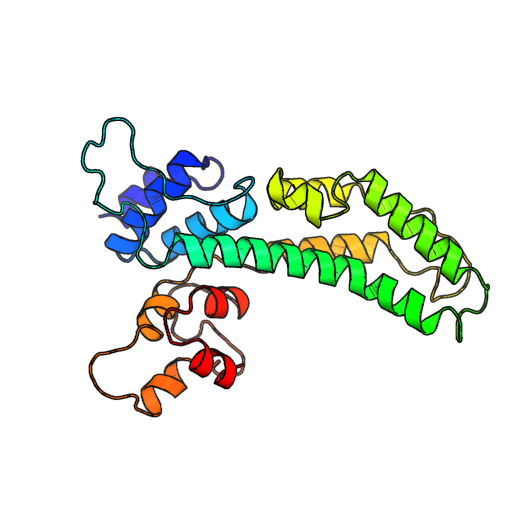RP A 1 211 ? -5.085 -14.586 8.145 1.00 89.06 211 TRP A O 1
ATOM 1693 N N . ASP A 1 212 ? -6.251 -15.281 6.352 1.00 91.75 212 ASP A N 1
ATOM 1694 C CA . ASP A 1 212 ? -7.578 -14.811 6.759 1.00 91.75 212 ASP A CA 1
ATOM 1695 C C . ASP A 1 212 ? -8.576 -15.927 7.109 1.00 91.75 212 ASP A C 1
ATOM 1697 O O . ASP A 1 212 ? -9.736 -15.639 7.384 1.00 91.75 212 ASP A O 1
ATOM 1701 N N . GLU A 1 213 ? -8.155 -17.195 7.136 1.00 88.88 213 GLU A N 1
ATOM 1702 C CA . GLU A 1 213 ? -9.048 -18.363 7.303 1.00 88.88 213 GLU A CA 1
ATOM 1703 C C . GLU A 1 213 ? -9.953 -18.296 8.536 1.00 88.88 213 GLU A C 1
ATOM 1705 O O . GLU A 1 213 ? -11.111 -18.699 8.491 1.00 88.88 213 GLU A O 1
ATOM 1710 N N . ASN A 1 214 ? -9.451 -17.716 9.624 1.00 87.00 214 ASN A N 1
ATOM 1711 C CA . ASN A 1 214 ? -10.200 -17.560 10.870 1.00 87.00 214 ASN A CA 1
ATOM 1712 C C . ASN A 1 214 ? -10.685 -16.117 11.098 1.00 87.00 214 ASN A C 1
ATOM 1714 O O . ASN A 1 214 ? -10.953 -15.727 12.235 1.00 87.00 214 ASN A O 1
ATOM 1718 N N . CYS A 1 215 ? -10.724 -15.284 10.057 1.00 93.06 215 CYS A N 1
ATOM 1719 C 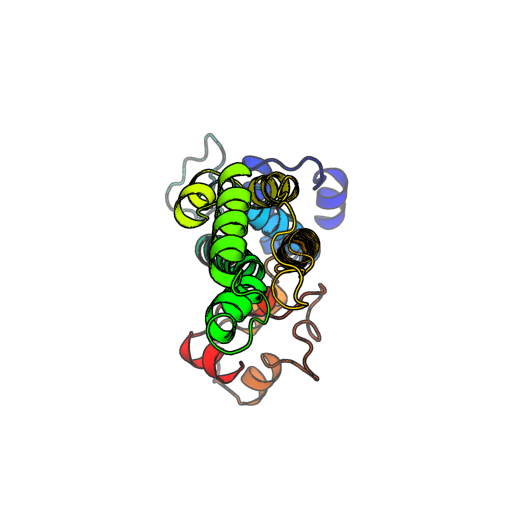CA . CYS A 1 215 ? -11.076 -13.868 10.140 1.00 93.06 215 CYS A CA 1
ATOM 1720 C C . CYS A 1 215 ? -12.457 -13.592 9.533 1.00 93.06 215 CYS A C 1
ATOM 1722 O O . CYS A 1 215 ? -12.864 -14.179 8.535 1.00 93.06 215 CYS A O 1
ATOM 1724 N N . ARG A 1 216 ? -13.175 -12.625 10.110 1.00 95.69 216 ARG A N 1
ATOM 1725 C CA . ARG A 1 216 ? -14.471 -12.128 9.614 1.00 95.69 216 ARG A CA 1
ATOM 1726 C C . ARG A 1 216 ? -14.338 -11.264 8.361 1.00 95.69 216 ARG A C 1
ATOM 1728 O O . ARG A 1 216 ? -15.336 -10.968 7.707 1.00 95.69 216 ARG A O 1
ATOM 1735 N N . ILE A 1 217 ? -13.122 -10.838 8.038 1.00 95.94 217 ILE A N 1
ATOM 1736 C CA . ILE A 1 217 ? -12.787 -10.059 6.848 1.00 95.94 217 ILE A CA 1
ATOM 1737 C C . ILE A 1 217 ? -11.744 -10.820 6.032 1.00 95.94 217 ILE A C 1
ATOM 1739 O O . ILE A 1 217 ? -10.899 -11.511 6.600 1.00 95.94 217 ILE A O 1
ATOM 1743 N N . ARG A 1 218 ? -11.780 -10.649 4.709 1.00 95.56 218 ARG A N 1
ATOM 1744 C CA . ARG A 1 218 ? -10.725 -11.157 3.831 1.00 95.56 218 ARG A CA 1
ATOM 1745 C C . ARG A 1 218 ? -9.532 -10.221 3.837 1.00 95.56 218 ARG A C 1
ATOM 1747 O O . ARG A 1 218 ? -9.725 -9.008 3.734 1.00 95.56 218 ARG A O 1
ATOM 1754 N N . HIS A 1 219 ? -8.336 -10.780 3.942 1.00 95.50 219 HIS A N 1
ATOM 1755 C CA . HIS A 1 219 ? -7.091 -10.028 3.868 1.00 95.50 219 HIS A CA 1
ATOM 1756 C C . HIS A 1 219 ? -5.892 -10.939 3.600 1.00 95.50 219 HIS A C 1
ATOM 1758 O O . HIS A 1 219 ? -5.901 -12.120 3.938 1.00 95.50 219 HIS A O 1
ATOM 1764 N N . ASP A 1 220 ? -4.811 -10.360 3.094 1.00 93.00 220 ASP A N 1
ATOM 1765 C CA . ASP A 1 220 ? -3.565 -11.094 2.878 1.00 93.00 220 ASP A CA 1
ATOM 1766 C C . ASP A 1 220 ? -2.581 -10.963 4.059 1.00 93.00 220 ASP A C 1
ATOM 1768 O O . ASP A 1 220 ? -2.874 -10.375 5.113 1.00 93.00 220 ASP A O 1
ATOM 1772 N N . GLU A 1 221 ? -1.388 -11.534 3.876 1.00 93.00 221 GLU A N 1
ATOM 1773 C CA . GLU A 1 221 ? -0.273 -11.528 4.827 1.00 93.00 221 GLU A CA 1
ATOM 1774 C C . GLU A 1 221 ? 0.037 -10.143 5.417 1.00 93.00 221 GLU A C 1
ATOM 1776 O O . GLU A 1 221 ? 0.200 -10.053 6.637 1.00 93.00 221 GLU A O 1
ATOM 1781 N N . PRO A 1 222 ? 0.096 -9.034 4.642 1.00 95.12 222 PRO A N 1
ATOM 1782 C CA . PRO A 1 222 ? 0.503 -7.754 5.215 1.00 95.12 222 PRO A CA 1
ATOM 1783 C C . PRO A 1 222 ? -0.461 -7.278 6.303 1.00 95.12 222 PRO A C 1
ATOM 1785 O O . PRO A 1 222 ? -0.028 -6.806 7.355 1.00 95.12 222 PRO A O 1
ATOM 1788 N N . SER A 1 223 ? -1.766 -7.451 6.092 1.00 96.25 223 SER A N 1
ATOM 1789 C CA . SER A 1 223 ? -2.785 -7.116 7.086 1.00 96.25 223 SER A CA 1
ATOM 1790 C C . SER A 1 223 ? -2.676 -7.974 8.340 1.00 96.25 223 SER A C 1
ATOM 1792 O O . SER A 1 223 ? -2.768 -7.426 9.441 1.00 96.25 223 SER A O 1
ATOM 1794 N N . TRP A 1 224 ? -2.404 -9.274 8.206 1.00 94.44 224 TRP A N 1
ATOM 1795 C CA . TRP A 1 224 ? -2.113 -10.149 9.345 1.00 94.44 224 TRP A CA 1
ATOM 1796 C C . TRP A 1 224 ? -0.871 -9.670 10.115 1.00 94.44 224 TRP A C 1
ATOM 1798 O O . TRP A 1 224 ? -0.941 -9.409 11.319 1.00 94.44 224 TRP A O 1
ATOM 1808 N N . TYR A 1 225 ? 0.242 -9.453 9.409 1.00 92.25 225 TYR A N 1
ATOM 1809 C CA . TYR A 1 225 ? 1.541 -9.101 9.990 1.00 92.25 225 TYR A CA 1
ATOM 1810 C C . TYR A 1 225 ? 1.506 -7.766 10.735 1.00 92.25 225 TYR A C 1
ATOM 1812 O O . TYR A 1 225 ? 2.103 -7.608 11.808 1.00 92.25 225 TYR A O 1
ATOM 1820 N N . ILE A 1 226 ? 0.813 -6.785 10.157 1.00 94.38 226 ILE A N 1
ATOM 1821 C CA . ILE A 1 226 ? 0.679 -5.442 10.720 1.00 94.38 226 ILE A CA 1
ATOM 1822 C C . ILE A 1 226 ? -0.270 -5.459 11.924 1.00 94.38 226 ILE A C 1
ATOM 1824 O O . ILE A 1 226 ? -0.020 -4.739 12.887 1.00 94.38 226 ILE A O 1
ATOM 1828 N N . SER A 1 227 ? -1.309 -6.299 11.905 1.00 94.00 227 SER A N 1
ATOM 1829 C CA . SER A 1 227 ? -2.282 -6.443 13.002 1.00 94.00 227 SER A CA 1
ATOM 1830 C C . SER A 1 227 ? -1.732 -7.210 14.211 1.00 94.00 227 SER A C 1
ATOM 1832 O O . SER A 1 227 ? -2.407 -7.337 15.230 1.00 94.00 227 SER A O 1
ATOM 1834 N N . TRP A 1 228 ? -0.510 -7.731 14.123 1.00 88.00 228 TRP A N 1
ATOM 1835 C CA . TRP A 1 228 ? 0.106 -8.525 15.175 1.00 88.00 228 TRP A CA 1
ATOM 1836 C C . TRP A 1 228 ? 0.333 -7.737 16.475 1.00 88.00 228 TRP A C 1
ATOM 1838 O O . TRP A 1 228 ? 1.104 -6.776 16.513 1.00 88.00 228 TRP A O 1
ATOM 1848 N N . CYS A 1 229 ? -0.268 -8.218 17.563 1.00 84.62 229 CYS A N 1
ATOM 1849 C CA . CYS A 1 229 ? -0.159 -7.667 18.917 1.00 84.62 229 CYS A CA 1
ATOM 1850 C C . CYS A 1 229 ? 0.679 -8.546 19.874 1.00 84.62 229 CYS A C 1
ATOM 1852 O O . CYS A 1 229 ? 0.784 -8.245 21.064 1.00 84.62 229 CYS A O 1
ATOM 1854 N N . GLY A 1 230 ? 1.267 -9.642 19.383 1.00 77.62 230 GLY A N 1
ATOM 1855 C CA . GLY A 1 230 ? 2.137 -10.534 20.159 1.00 77.62 230 GLY A CA 1
ATOM 1856 C C . GLY A 1 230 ? 3.605 -10.081 20.203 1.00 77.62 230 GLY A C 1
ATOM 1857 O O . GLY A 1 230 ? 3.990 -9.050 19.652 1.00 77.62 230 GLY A O 1
ATOM 1858 N N . ARG A 1 231 ? 4.489 -10.894 20.798 1.00 76.25 231 ARG A N 1
ATOM 1859 C CA . ARG A 1 231 ? 5.943 -10.619 20.805 1.00 76.25 231 ARG A CA 1
ATOM 1860 C C . ARG A 1 231 ? 6.549 -10.743 19.402 1.00 76.25 231 ARG A C 1
ATOM 1862 O O . ARG A 1 231 ? 6.170 -11.635 18.644 1.00 76.25 231 ARG A O 1
ATOM 1869 N N . ALA A 1 232 ? 7.519 -9.887 19.073 1.00 71.44 232 ALA A N 1
ATOM 1870 C CA . ALA A 1 232 ? 8.157 -9.863 17.751 1.00 71.44 232 ALA A CA 1
ATOM 1871 C C . ALA A 1 232 ? 8.907 -11.167 17.415 1.00 71.44 232 ALA A C 1
ATOM 1873 O O . ALA A 1 232 ? 8.818 -11.645 16.287 1.00 71.44 232 ALA A O 1
ATOM 1874 N N . GLU A 1 233 ? 9.580 -11.768 18.400 1.00 72.81 233 GLU A N 1
ATOM 1875 C CA . GLU A 1 233 ? 10.292 -13.050 18.264 1.00 72.81 233 GLU A CA 1
ATOM 1876 C C . GLU A 1 233 ? 9.369 -14.197 17.845 1.00 72.81 233 GLU A C 1
ATOM 1878 O O . GLU A 1 233 ? 9.788 -15.117 17.151 1.00 72.81 233 GLU A O 1
ATOM 1883 N N . HIS A 1 234 ? 8.106 -14.152 18.270 1.00 72.50 234 HIS A N 1
ATOM 1884 C CA . HIS A 1 234 ? 7.127 -15.169 17.910 1.00 72.50 234 HIS A CA 1
ATOM 1885 C C . HIS A 1 234 ? 6.620 -14.960 16.490 1.00 72.50 234 HIS A C 1
ATOM 1887 O O . HIS A 1 234 ? 6.553 -15.915 15.730 1.00 72.50 234 HIS A O 1
ATOM 1893 N N . ARG A 1 235 ? 6.365 -13.707 16.096 1.00 76.94 235 ARG A N 1
ATOM 1894 C CA . ARG A 1 235 ? 5.964 -13.376 14.724 1.00 76.94 235 ARG A CA 1
ATOM 1895 C C . ARG A 1 235 ? 6.979 -13.865 13.690 1.00 76.94 235 ARG A C 1
ATOM 1897 O O . ARG A 1 235 ? 6.579 -14.358 12.651 1.00 76.94 235 ARG A O 1
ATOM 1904 N N . GLN A 1 236 ? 8.278 -13.750 13.980 1.00 73.44 236 GLN A N 1
ATOM 1905 C CA . GLN A 1 236 ? 9.351 -14.196 13.078 1.00 73.44 236 GLN A CA 1
ATOM 1906 C C . GLN A 1 236 ? 9.393 -15.712 12.849 1.00 73.44 236 GLN A C 1
ATOM 1908 O O . GLN A 1 236 ? 10.018 -16.143 11.893 1.00 73.44 236 GLN A O 1
ATOM 1913 N N . LYS A 1 237 ? 8.773 -16.514 13.720 1.00 72.75 237 LYS A N 1
ATOM 1914 C CA . LYS A 1 237 ? 8.728 -17.978 13.579 1.00 72.75 237 LYS A CA 1
ATOM 1915 C C . LYS A 1 237 ? 7.560 -18.463 12.718 1.00 72.75 237 LYS A C 1
ATOM 1917 O O . LYS A 1 237 ? 7.523 -19.640 12.394 1.00 72.75 237 LYS A O 1
ATOM 1922 N N . LEU A 1 238 ? 6.612 -17.575 12.417 1.00 66.88 238 LEU A N 1
ATOM 1923 C CA . LEU A 1 238 ? 5.373 -17.877 11.695 1.00 66.88 238 LEU A CA 1
ATOM 1924 C C . LEU A 1 238 ? 5.435 -17.450 10.218 1.00 66.88 238 LEU A C 1
ATOM 1926 O O . LEU A 1 238 ? 4.446 -17.617 9.512 1.00 66.88 238 LEU A O 1
ATOM 1930 N N . VAL A 1 239 ? 6.554 -16.851 9.790 1.00 60.12 239 VAL A N 1
ATOM 1931 C CA . VAL A 1 239 ? 6.809 -16.324 8.436 1.00 60.12 239 VAL A CA 1
ATOM 1932 C C . VAL A 1 239 ? 7.905 -17.143 7.773 1.00 60.12 239 VAL A C 1
ATOM 1934 O O . VAL A 1 239 ? 8.903 -17.430 8.474 1.00 60.12 239 VAL A O 1
#

Secondary structure (DSSP, 8-state):
-HHHHHHHH--GGG--HHHHHHHHHHHHHTT-HHHHHHHHHHHHHH--S-----PPTT---TT---S-TT-HHHHHHHHHHHHHHHHHHHHHHHHHHHHHHHHH-SSS-HHHHHHHHHHHHHHTS--SHHHHTTTS-HHHHHHHGGG-------SSTTTTS-HHHHHHHHHHHHHHS-----HHHHHHHS--SS---HHHHHTTSPBTTBS-TT-SS---HHHHHHT--S-HHHHTT--

Organism: NCBI:txid1392245

Sequence (239 aa):
FFDLWYKKNVHVGSLDDDLARQVALPCYMFDHASGFAEVTKWLAYNFAGHITEKRPKGFKWHHMRLAPPDFVGPMNHARGSLRTSIHRGIWSGIGSLLTRGPYVCKCDSWASTAGHYFAGLVNTTAYPLEKTFSKSSVMMILADLKSFTMKQHGSCSLCSTDWEGEVAHARVMALRYFDGLCIDCMDRSRPKRENGDVDYWRQLESIDGRWDENCRIRHDEPSWYISWCGRAEHRQKLV

Radius of gyration: 21.3 Å; chains: 1; bounding box: 54×45×60 Å